Protein AF-A0A949FW58-F1 (afdb_monomer)

Foldseek 3Di:
DDDDDDDDDDDDDDPDDDDDDFFDWAWQDKDFDDFPQLCPPVSFKAWAPAPQQHVQVLFAWTMWIWTWTDDPLAIKIKIKTAGSAFDCPVVFPQRGAQKKKKKFKDAPPDPDAAQADAQFLDGHPDPDGGQWIWIDHRHDIWIAGRDPDDNHDNHHTDPDAWDWHADRVRNMIMIMGDCVSNVSHNDRAFMKMKMFMAHDDVGGAAEPCQHHNGHMHRDHGSPGRGSDMDDTDGRHD

Radius of gyration: 21.53 Å; Cα contacts (8 Å, |Δi|>4): 578; chains: 1; bounding box: 63×40×79 Å

Secondary structure (DSSP, 8-state):
-PPP--------------S---PPPEEEEEEE--TT--STTTT--B--SSHHHHTTTTT-EEEEEEEEEEETTEEEEEEEEEES--B-TT--TTS-BS-EEEEEEEPTT----B-EETTTTEE-STT--BSEEEEEETTEEEEEESTT--SS---EEE-S-EEEEEETTTTEEEEEE-GGGGTS-S--TT-EEEEEEE-EESEEPPB-SS-BTTBBBSS-TTS---SEE---EE---

pLDDT: mean 91.43, std 16.29, range [34.59, 98.94]

Solvent-accessible surface area (backbone atoms only — not comparable to full-atom values): 12776 Å² total; per-residue (Å²): 136,85,87,80,81,84,84,78,81,80,74,84,79,79,79,83,79,87,70,93,70,78,56,70,76,42,80,66,44,80,42,79,40,68,81,83,59,47,14,22,98,81,67,50,39,38,60,22,65,34,67,88,45,55,76,42,37,37,37,22,50,40,29,45,34,33,29,37,25,64,50,100,61,17,31,27,42,36,41,38,36,30,34,72,23,68,39,42,90,82,68,30,85,49,59,28,37,74,27,22,43,38,39,36,30,24,55,64,93,58,82,82,51,35,41,62,34,46,68,26,45,41,64,49,68,87,88,51,41,23,42,37,36,38,46,37,38,18,82,51,70,51,40,17,32,37,56,81,48,34,61,89,30,76,27,40,77,47,99,54,43,73,50,76,48,54,38,74,92,74,21,30,44,34,40,39,35,36,16,72,54,65,71,40,31,77,68,59,53,58,19,35,36,36,40,33,16,32,40,68,70,105,43,66,56,54,50,27,66,60,49,35,62,81,23,27,9,48,41,50,73,73,50,56,62,37,31,19,65,60,69,82,43,64,37,62,124

Structure (mmCIF, N/CA/C/O backbone):
data_AF-A0A949FW58-F1
#
_entry.id   AF-A0A949FW58-F1
#
loop_
_atom_site.group_PDB
_atom_site.id
_atom_site.type_symbol
_atom_site.label_atom_id
_atom_site.label_alt_id
_atom_site.label_comp_id
_atom_site.label_asym_id
_atom_site.label_entity_id
_atom_site.label_seq_id
_atom_site.pdbx_PDB_ins_code
_atom_site.Cartn_x
_atom_site.Cartn_y
_atom_site.Cartn_z
_atom_site.occupancy
_atom_site.B_iso_or_equiv
_atom_site.auth_seq_id
_atom_site.auth_comp_id
_atom_site.auth_asym_id
_atom_site.auth_atom_id
_atom_site.pdbx_PDB_model_num
ATOM 1 N N . SER A 1 1 ? 43.063 24.306 57.891 1.00 48.06 1 SER A N 1
ATOM 2 C CA . SER A 1 1 ? 43.321 23.208 56.942 1.00 48.06 1 SER A CA 1
ATOM 3 C C . SER A 1 1 ? 42.013 22.687 56.396 1.00 48.06 1 SER A C 1
ATOM 5 O O . SER A 1 1 ? 41.129 22.329 57.165 1.00 48.06 1 SER A O 1
ATOM 7 N N . ALA A 1 2 ? 41.867 22.798 55.080 1.00 42.44 2 ALA A N 1
ATOM 8 C CA . ALA A 1 2 ? 40.624 22.662 54.338 1.00 42.44 2 ALA A CA 1
ATOM 9 C C . ALA A 1 2 ? 40.136 21.206 54.258 1.00 42.44 2 ALA A C 1
ATOM 11 O O . ALA A 1 2 ? 40.929 20.291 54.051 1.00 42.44 2 ALA A O 1
ATOM 12 N N . ARG A 1 3 ? 38.818 21.013 54.403 1.00 39.22 3 ARG A N 1
ATOM 13 C CA . ARG A 1 3 ? 38.111 19.769 54.074 1.00 39.22 3 ARG A CA 1
ATOM 14 C C . ARG A 1 3 ? 37.810 19.774 52.576 1.00 39.22 3 ARG A C 1
ATOM 16 O O . ARG A 1 3 ? 37.136 20.681 52.097 1.00 39.22 3 ARG A O 1
ATOM 23 N N . ALA A 1 4 ? 38.314 18.777 51.858 1.00 41.44 4 ALA A N 1
ATOM 24 C CA . ALA A 1 4 ? 38.097 18.604 50.429 1.00 41.44 4 ALA A CA 1
ATOM 25 C C . ALA A 1 4 ? 36.944 17.621 50.160 1.00 41.44 4 ALA A C 1
ATOM 27 O O . ALA A 1 4 ? 36.989 16.474 50.594 1.00 41.44 4 ALA A O 1
ATOM 28 N N . GLY A 1 5 ? 35.936 18.114 49.434 1.00 34.59 5 GLY A N 1
ATOM 29 C CA . GLY A 1 5 ? 35.281 17.436 48.311 1.00 34.59 5 GLY A CA 1
ATOM 30 C C . GLY A 1 5 ? 34.466 16.170 48.575 1.00 34.59 5 GLY A C 1
ATOM 31 O O . GLY A 1 5 ? 34.924 15.076 48.271 1.00 34.59 5 GLY A O 1
ATOM 32 N N . GLN A 1 6 ? 33.204 16.322 48.990 1.00 39.91 6 GLN A N 1
ATOM 33 C CA . GLN A 1 6 ? 32.165 15.345 48.645 1.00 39.91 6 GLN A CA 1
ATOM 34 C C . GLN A 1 6 ? 31.566 15.733 47.290 1.00 39.91 6 GLN A C 1
ATOM 36 O O . GLN A 1 6 ? 30.942 16.784 47.158 1.00 39.91 6 GLN A O 1
ATOM 41 N N . ALA A 1 7 ? 31.784 14.887 46.286 1.00 37.31 7 ALA A N 1
ATOM 42 C CA . ALA A 1 7 ? 31.116 14.971 44.998 1.00 37.31 7 ALA A CA 1
ATOM 43 C C . ALA A 1 7 ? 29.635 14.603 45.178 1.00 37.31 7 ALA A C 1
ATOM 45 O O . ALA A 1 7 ? 29.304 13.455 45.469 1.00 37.31 7 ALA A O 1
ATOM 46 N N . GLN A 1 8 ? 28.750 15.588 45.031 1.00 37.50 8 GLN A N 1
ATOM 47 C CA . GLN A 1 8 ? 27.323 15.354 44.846 1.00 37.50 8 GLN A CA 1
ATOM 48 C C . GLN A 1 8 ? 27.106 14.984 43.378 1.00 37.50 8 GLN A C 1
ATOM 50 O O . GLN A 1 8 ? 27.306 15.806 42.488 1.00 37.50 8 GLN A O 1
ATOM 55 N N . SER A 1 9 ? 26.746 13.728 43.120 1.00 35.50 9 SER A N 1
ATOM 56 C CA . SER A 1 9 ? 26.236 13.297 41.825 1.00 35.50 9 SER A CA 1
ATOM 57 C C . SER A 1 9 ? 24.845 13.901 41.623 1.00 35.50 9 SER A C 1
ATOM 59 O O . SER A 1 9 ? 23.876 13.518 42.278 1.00 35.50 9 SER A O 1
ATOM 61 N N . GLU A 1 10 ? 24.751 14.881 40.728 1.00 37.09 10 GLU A N 1
ATOM 62 C CA . GLU A 1 10 ? 23.476 15.414 40.259 1.00 37.09 10 GLU A CA 1
ATOM 63 C C . GLU A 1 10 ? 22.696 14.311 39.530 1.00 37.09 10 GLU A C 1
ATOM 65 O O . GLU A 1 10 ? 23.101 13.815 38.478 1.00 37.09 10 GLU A O 1
ATOM 70 N N . ALA A 1 11 ? 21.560 13.914 40.102 1.00 40.16 11 ALA A N 1
ATOM 71 C CA . ALA A 1 11 ? 20.553 13.141 39.391 1.00 40.16 11 ALA A CA 1
ATOM 72 C C . ALA A 1 11 ? 19.985 13.990 38.235 1.00 40.16 11 ALA A C 1
ATOM 74 O O . ALA A 1 11 ? 19.757 15.192 38.419 1.00 40.16 11 ALA A O 1
ATOM 75 N N . PRO A 1 12 ? 19.716 13.412 37.051 1.00 36.03 12 PRO A N 1
ATOM 76 C CA . PRO A 1 12 ? 19.173 14.182 35.945 1.00 36.03 12 PRO A CA 1
ATOM 77 C C . PRO A 1 12 ? 17.784 14.724 36.305 1.00 36.03 12 PRO A C 1
ATOM 79 O O . PRO A 1 12 ? 16.865 13.980 36.650 1.00 36.03 12 PRO A O 1
ATOM 82 N N . ARG A 1 13 ? 17.654 16.053 36.211 1.00 36.12 13 ARG A N 1
ATOM 83 C CA . ARG A 1 13 ? 16.403 16.815 36.305 1.00 36.12 13 ARG A CA 1
ATOM 84 C C . ARG A 1 13 ? 15.349 16.181 35.394 1.00 36.12 13 ARG A C 1
ATOM 86 O O . ARG A 1 13 ? 15.451 16.261 34.171 1.00 36.12 13 ARG A O 1
ATOM 93 N N . ALA A 1 14 ? 14.316 15.597 35.995 1.00 37.03 14 ALA A N 1
ATOM 94 C CA . ALA A 1 14 ? 13.101 15.237 35.287 1.00 37.03 14 ALA A CA 1
ATOM 95 C C . ALA A 1 14 ? 12.484 16.517 34.702 1.00 37.03 14 ALA A C 1
ATOM 97 O O . ALA A 1 14 ? 12.030 17.399 35.433 1.00 37.03 14 ALA A O 1
ATOM 98 N N . LEU A 1 15 ? 12.494 16.629 33.375 1.00 40.22 15 LEU A N 1
ATOM 99 C CA . LEU A 1 15 ? 11.690 17.606 32.655 1.00 40.22 15 LEU A CA 1
ATOM 100 C C . LEU A 1 15 ? 10.215 17.259 32.880 1.00 40.22 15 LEU A C 1
ATOM 102 O O . LEU A 1 15 ? 9.661 16.382 32.221 1.00 40.22 15 LEU A O 1
ATOM 106 N N . GLN A 1 16 ? 9.579 17.973 33.807 1.00 40.09 16 GLN A N 1
ATOM 107 C CA . GLN A 1 16 ? 8.133 18.149 33.803 1.00 40.09 16 GLN A CA 1
ATOM 108 C C . GLN A 1 16 ? 7.733 18.760 32.456 1.00 40.09 16 GLN A C 1
ATOM 110 O O . GLN A 1 16 ? 8.058 19.909 32.162 1.00 40.09 16 GLN A O 1
ATOM 115 N N . ARG A 1 17 ? 7.025 17.983 31.634 1.00 43.12 17 ARG A N 1
ATOM 116 C CA . ARG A 1 17 ? 6.192 18.514 30.554 1.00 43.12 17 ARG A CA 1
ATOM 117 C C . ARG A 1 17 ? 4.741 18.370 30.987 1.00 43.12 17 ARG A C 1
ATOM 119 O O . ARG A 1 17 ? 4.207 17.267 31.013 1.00 43.12 17 ARG A O 1
ATOM 126 N N . SER A 1 18 ? 4.139 19.485 31.373 1.00 46.53 18 SER A N 1
ATOM 127 C CA . SER A 1 18 ? 2.694 19.643 31.491 1.00 46.53 18 SER A CA 1
ATOM 128 C C . SER A 1 18 ? 2.112 20.039 30.129 1.00 46.53 18 SER A C 1
ATOM 130 O O . SER A 1 18 ? 2.641 20.924 29.457 1.00 46.53 18 SER A O 1
ATOM 132 N N . GLY A 1 19 ? 1.019 19.375 29.749 1.00 42.78 19 GLY A N 1
ATOM 133 C CA . GLY A 1 19 ? 0.209 19.638 28.556 1.00 42.78 19 GLY A CA 1
ATOM 134 C C . GLY A 1 19 ? -0.111 18.327 27.844 1.00 42.78 19 GLY A C 1
ATOM 135 O O . GLY A 1 19 ? 0.815 17.719 27.321 1.00 42.78 19 GLY A O 1
ATOM 136 N N . ASP A 1 20 ? -1.376 17.886 27.894 1.00 55.12 20 ASP A N 1
ATOM 137 C CA . ASP A 1 20 ? -1.914 16.625 27.346 1.00 55.12 20 ASP A CA 1
ATOM 138 C C . ASP A 1 20 ? -1.138 16.110 26.125 1.00 55.12 20 ASP A C 1
ATOM 140 O O . ASP A 1 20 ? -1.333 16.550 24.993 1.00 55.12 20 ASP A O 1
ATOM 144 N N . GLY A 1 21 ? -0.197 15.201 26.380 1.00 55.81 21 GLY A N 1
ATOM 145 C CA . GLY A 1 21 ? 0.621 14.597 25.343 1.00 55.81 21 GLY A CA 1
ATOM 146 C C . GLY A 1 21 ? -0.154 13.457 24.710 1.00 55.81 21 GLY A C 1
ATOM 147 O O . GLY A 1 21 ? -0.598 12.559 25.425 1.00 55.81 21 GLY A O 1
ATOM 148 N N . ASP A 1 22 ? -0.300 13.480 23.385 1.00 70.25 22 ASP A N 1
ATOM 149 C CA . ASP A 1 22 ? -0.781 12.329 22.620 1.00 70.25 22 ASP A CA 1
ATOM 150 C C . ASP A 1 22 ? -0.153 11.034 23.158 1.00 70.25 22 ASP A C 1
ATOM 152 O O . ASP A 1 22 ? 1.058 10.980 23.406 1.00 70.25 22 ASP A O 1
ATOM 156 N N . ALA A 1 23 ? -0.961 9.979 23.308 1.00 85.25 23 ALA A N 1
ATOM 157 C CA . ALA A 1 23 ? -0.462 8.677 23.736 1.00 85.25 23 ALA A CA 1
ATOM 158 C C . ALA A 1 23 ? 0.732 8.239 22.858 1.00 85.25 23 ALA A C 1
ATOM 160 O O . ALA A 1 23 ? 0.770 8.547 21.664 1.00 85.25 23 ALA A O 1
ATOM 161 N N . PRO A 1 24 ? 1.725 7.514 23.394 1.00 94.00 24 PRO A N 1
ATOM 162 C CA . PRO A 1 24 ? 2.808 7.018 22.560 1.00 94.00 24 PRO A CA 1
ATOM 163 C C . PRO A 1 24 ? 2.275 6.021 21.522 1.00 94.00 24 PRO A C 1
ATOM 165 O O . PRO A 1 24 ? 1.273 5.333 21.735 1.00 94.00 24 PRO A O 1
ATOM 168 N N . TRP A 1 25 ? 2.976 5.919 20.394 1.00 97.25 25 TRP A N 1
ATOM 169 C CA . TRP A 1 25 ? 2.773 4.812 19.466 1.00 97.25 25 TRP A CA 1
ATOM 170 C C . TRP A 1 25 ? 3.197 3.503 20.132 1.00 97.25 25 TRP A C 1
ATOM 172 O O . TRP A 1 25 ? 4.300 3.411 20.665 1.00 97.25 25 TRP A O 1
ATOM 182 N N . VAL A 1 26 ? 2.337 2.492 20.058 1.00 97.88 26 VAL A N 1
ATOM 183 C CA . VAL A 1 26 ? 2.601 1.139 20.550 1.00 97.88 26 VAL A CA 1
ATOM 184 C C . VAL A 1 26 ? 2.796 0.226 19.349 1.00 97.88 26 VAL A C 1
ATOM 186 O O . VAL A 1 26 ? 1.855 0.020 18.577 1.00 97.88 26 VAL A O 1
ATOM 189 N N . GLU A 1 27 ? 4.004 -0.307 19.184 1.00 98.44 27 GLU A N 1
ATOM 190 C CA . GLU A 1 27 ? 4.300 -1.303 18.152 1.00 98.44 27 GLU A CA 1
ATOM 191 C C . GLU A 1 27 ? 3.450 -2.561 18.372 1.00 98.44 27 GLU A C 1
ATOM 193 O O . GLU A 1 27 ? 3.287 -3.034 19.494 1.00 98.44 27 GLU A O 1
ATOM 198 N N . GLN A 1 28 ? 2.850 -3.045 17.291 1.00 98.56 28 GLN A N 1
ATOM 199 C CA . GLN A 1 28 ? 1.989 -4.225 17.251 1.00 98.56 28 GLN A CA 1
ATOM 200 C C . GLN A 1 28 ? 2.641 -5.348 16.451 1.00 98.56 28 GLN A C 1
ATOM 202 O O . GLN A 1 28 ? 2.517 -6.521 16.794 1.00 98.56 28 GLN A O 1
ATOM 207 N N . ILE A 1 29 ? 3.299 -4.980 15.351 1.00 98.69 29 ILE A N 1
ATOM 208 C CA . ILE A 1 29 ? 3.904 -5.905 14.403 1.00 98.69 29 ILE A CA 1
ATOM 209 C C . ILE A 1 29 ? 5.241 -5.328 13.976 1.00 98.69 29 ILE A C 1
ATOM 211 O O . ILE A 1 29 ? 5.342 -4.143 13.667 1.00 98.69 29 ILE A O 1
ATOM 215 N N . ASP A 1 30 ? 6.224 -6.209 13.913 1.00 98.50 30 ASP A N 1
ATOM 216 C CA . ASP A 1 30 ? 7.516 -5.989 13.298 1.00 98.50 30 ASP A CA 1
ATOM 217 C C . ASP A 1 30 ? 7.907 -7.292 12.594 1.00 98.50 30 ASP A C 1
ATOM 219 O O . ASP A 1 30 ? 8.014 -8.351 13.231 1.00 98.50 30 ASP A O 1
ATOM 223 N N . ARG A 1 31 ? 7.975 -7.252 11.263 1.00 98.38 31 ARG A N 1
ATOM 224 C CA . ARG A 1 31 ? 8.244 -8.416 10.416 1.00 98.38 31 ARG A CA 1
ATOM 225 C C . ARG A 1 31 ? 9.204 -8.036 9.307 1.00 98.38 31 ARG A C 1
ATOM 227 O O . ARG A 1 31 ? 9.007 -7.024 8.639 1.00 98.38 31 ARG A O 1
ATOM 234 N N . SER A 1 32 ? 10.226 -8.861 9.121 1.00 98.50 32 SER A N 1
ATOM 235 C CA . SER A 1 32 ? 11.041 -8.842 7.912 1.00 98.50 32 SER A CA 1
ATOM 236 C C . SER A 1 32 ? 10.254 -9.429 6.752 1.00 98.50 32 SER A C 1
ATOM 238 O O . SER A 1 32 ? 9.457 -10.343 6.953 1.00 98.50 32 SER A O 1
ATOM 240 N N . ASP A 1 33 ? 10.542 -8.911 5.572 1.00 98.56 33 ASP A N 1
ATOM 241 C CA . ASP A 1 33 ? 10.067 -9.418 4.294 1.00 98.56 33 ASP A CA 1
ATOM 242 C C . ASP A 1 33 ? 11.295 -9.922 3.514 1.00 98.56 33 ASP A C 1
ATOM 244 O O . ASP A 1 33 ? 12.383 -9.337 3.683 1.00 98.56 33 ASP A O 1
ATOM 248 N N . PRO A 1 34 ? 11.214 -11.058 2.797 1.00 98.44 34 PRO A N 1
ATOM 249 C CA . PRO A 1 34 ? 12.368 -11.617 2.106 1.00 98.44 34 PRO A CA 1
ATOM 250 C C . PRO A 1 34 ? 12.994 -10.619 1.127 1.00 98.44 34 PRO A C 1
ATOM 252 O O . PRO A 1 34 ? 12.351 -9.765 0.555 1.00 98.44 34 PRO A O 1
ATOM 255 N N . ALA A 1 35 ? 14.311 -10.694 0.952 1.00 98.12 35 ALA A N 1
ATOM 256 C CA . ALA A 1 35 ? 14.981 -9.837 -0.015 1.00 98.12 35 ALA A CA 1
ATOM 257 C C . ALA A 1 35 ? 14.868 -10.431 -1.421 1.00 98.12 35 ALA A C 1
ATOM 259 O O . ALA A 1 35 ? 15.333 -11.555 -1.633 1.00 98.12 35 ALA A O 1
ATOM 260 N N . GLY A 1 36 ? 14.416 -9.636 -2.391 1.00 97.19 36 GLY A N 1
ATOM 261 C CA . GLY A 1 36 ? 14.467 -10.016 -3.801 1.00 97.19 36 GLY A CA 1
ATOM 262 C C . GLY A 1 36 ? 13.394 -11.020 -4.224 1.00 97.19 36 GLY A C 1
ATOM 263 O O . GLY A 1 36 ? 13.633 -11.781 -5.159 1.00 97.19 36 GLY A O 1
ATOM 264 N N . ASP A 1 37 ? 12.256 -11.060 -3.538 1.00 98.06 37 ASP A N 1
ATOM 265 C CA . ASP A 1 37 ? 11.055 -11.824 -3.895 1.00 98.06 37 ASP A CA 1
ATOM 266 C C . ASP A 1 37 ? 9.999 -10.985 -4.637 1.00 98.06 37 ASP A C 1
ATOM 268 O O . ASP A 1 37 ? 8.940 -11.499 -4.999 1.00 98.06 37 ASP A O 1
ATOM 272 N N . ASP A 1 38 ? 10.347 -9.750 -5.002 1.00 97.88 38 ASP A N 1
ATOM 273 C CA . ASP A 1 38 ? 9.624 -8.843 -5.892 1.00 97.88 38 ASP A CA 1
ATOM 274 C C . ASP A 1 38 ? 9.615 -9.341 -7.353 1.00 97.88 38 ASP A C 1
ATOM 276 O O . ASP A 1 38 ? 10.096 -8.694 -8.282 1.00 97.88 38 ASP A O 1
ATOM 280 N N . HIS A 1 39 ? 9.081 -10.544 -7.554 1.00 97.94 39 HIS A N 1
ATOM 281 C CA . HIS A 1 39 ? 8.947 -11.265 -8.819 1.00 97.94 39 HIS A CA 1
ATOM 282 C C . HIS A 1 39 ? 7.500 -11.718 -9.068 1.00 97.94 39 HIS A C 1
ATOM 284 O O . HIS A 1 39 ? 7.228 -12.601 -9.890 1.00 97.94 39 HIS A O 1
ATOM 290 N N . GLY A 1 40 ? 6.554 -11.075 -8.392 1.00 98.00 40 GLY A N 1
ATOM 291 C CA . GLY A 1 40 ? 5.127 -11.320 -8.482 1.00 98.00 40 GLY A CA 1
ATOM 292 C C . GLY A 1 40 ? 4.684 -12.677 -7.933 1.00 98.00 40 GLY A C 1
ATOM 293 O O . GLY A 1 40 ? 5.505 -13.500 -7.531 1.00 98.00 40 GLY A O 1
ATOM 294 N N . PRO A 1 41 ? 3.368 -12.958 -7.951 1.00 96.69 41 PRO A N 1
ATOM 295 C CA . PRO A 1 41 ? 2.791 -14.104 -7.240 1.00 96.69 41 PRO A CA 1
ATOM 296 C C . PRO A 1 41 ? 3.308 -15.476 -7.689 1.00 96.69 41 PRO A C 1
ATOM 298 O O . PRO A 1 41 ? 3.239 -16.443 -6.939 1.00 96.69 41 PRO A O 1
ATOM 301 N N . GLU A 1 42 ? 3.800 -15.571 -8.925 1.00 95.94 42 GLU A N 1
ATOM 302 C CA . GLU A 1 42 ? 4.332 -16.809 -9.504 1.00 95.94 42 GLU A CA 1
ATOM 303 C C . GLU A 1 42 ? 5.861 -16.766 -9.694 1.00 95.94 42 GLU A C 1
ATOM 305 O O . GLU A 1 42 ? 6.416 -17.609 -10.398 1.00 95.94 42 GLU A O 1
ATOM 310 N N . GLY A 1 43 ? 6.546 -15.779 -9.099 1.00 97.81 43 GLY A N 1
ATOM 311 C CA . GLY A 1 43 ? 8.011 -15.706 -9.042 1.00 97.81 43 GLY A CA 1
ATOM 312 C C . GLY A 1 43 ? 8.711 -15.508 -10.391 1.00 97.81 43 GLY A C 1
ATOM 313 O O . GLY A 1 43 ? 9.846 -15.944 -10.568 1.00 97.81 43 GLY A O 1
ATOM 314 N N . ARG A 1 44 ? 8.042 -14.891 -11.370 1.00 97.81 44 ARG A N 1
ATOM 315 C CA . ARG A 1 44 ? 8.542 -14.751 -12.753 1.00 97.81 44 ARG A CA 1
ATOM 316 C C . ARG A 1 44 ? 8.466 -13.344 -13.339 1.00 97.81 44 ARG A C 1
ATOM 318 O O . ARG A 1 44 ? 8.909 -13.140 -14.471 1.00 97.81 44 ARG A O 1
ATOM 325 N N . TYR A 1 45 ? 7.875 -12.391 -12.624 1.00 98.38 45 TYR A N 1
ATOM 326 C CA . TYR A 1 45 ? 7.772 -11.026 -13.115 1.00 98.38 45 TYR A CA 1
ATOM 327 C C . TYR A 1 45 ? 9.134 -10.345 -13.161 1.00 98.38 45 TYR A C 1
ATOM 329 O O . TYR A 1 45 ? 10.060 -10.653 -12.405 1.00 98.38 45 TYR A O 1
ATOM 337 N N . GLN A 1 46 ? 9.238 -9.407 -14.094 1.00 97.62 46 GLN A N 1
ATOM 338 C CA . GLN A 1 46 ? 10.437 -8.630 -14.361 1.00 97.62 46 GLN A CA 1
ATOM 339 C C . GLN A 1 46 ? 10.086 -7.148 -14.351 1.00 97.62 46 GLN A C 1
ATOM 341 O O . GLN A 1 46 ? 9.049 -6.748 -14.890 1.00 97.62 46 GLN A O 1
ATOM 346 N N . TYR A 1 47 ? 10.968 -6.335 -13.771 1.00 97.75 47 TYR A N 1
ATOM 347 C CA . TYR A 1 47 ? 10.876 -4.882 -13.883 1.00 97.75 47 TYR A CA 1
ATOM 348 C C . TYR A 1 47 ? 10.922 -4.439 -15.350 1.00 97.75 47 TYR A C 1
ATOM 350 O O . TYR A 1 47 ? 11.483 -5.152 -16.189 1.00 97.75 47 TYR A O 1
ATOM 358 N N . PRO A 1 48 ? 10.379 -3.249 -15.657 1.00 96.31 48 PRO A N 1
ATOM 359 C CA . PRO A 1 48 ? 10.656 -2.582 -16.919 1.00 96.31 48 PRO A CA 1
ATOM 360 C C . PRO A 1 48 ? 12.165 -2.469 -17.198 1.00 96.31 48 PRO A C 1
ATOM 362 O O . PRO A 1 48 ? 12.973 -2.385 -16.270 1.00 96.31 48 PRO A O 1
ATOM 365 N N . THR A 1 49 ? 12.543 -2.477 -18.479 1.00 94.44 49 THR A N 1
ATOM 366 C CA . THR A 1 49 ? 13.954 -2.535 -18.909 1.00 94.44 49 THR A CA 1
ATOM 367 C C . THR A 1 49 ? 14.701 -1.214 -18.772 1.00 94.44 49 THR A C 1
ATOM 369 O O . THR A 1 49 ? 15.933 -1.221 -18.796 1.00 94.44 49 THR A O 1
ATOM 372 N N . ASP A 1 50 ? 13.996 -0.090 -18.613 1.00 90.62 50 ASP A N 1
ATOM 373 C CA . ASP A 1 50 ? 14.642 1.191 -18.347 1.00 90.62 50 ASP A CA 1
ATOM 374 C C . ASP A 1 50 ? 15.398 1.115 -16.999 1.00 90.62 50 ASP A C 1
ATOM 376 O O . ASP A 1 50 ? 14.825 0.682 -15.987 1.00 90.62 50 ASP A O 1
ATOM 380 N N . PRO A 1 51 ? 16.686 1.516 -16.952 1.00 84.56 51 PRO A N 1
ATOM 381 C CA . PRO A 1 51 ? 17.511 1.428 -15.750 1.00 84.56 51 PRO A CA 1
ATOM 382 C C . PRO A 1 51 ? 16.907 2.074 -14.500 1.00 84.56 51 PRO A C 1
ATOM 384 O O . PRO A 1 51 ? 17.248 1.659 -13.389 1.00 84.56 51 PRO A O 1
ATOM 387 N N . VAL A 1 52 ? 16.013 3.056 -14.664 1.00 82.94 52 VAL A N 1
ATOM 388 C CA . VAL A 1 52 ? 15.363 3.751 -13.547 1.00 82.94 52 VAL A CA 1
ATOM 389 C C . VAL A 1 52 ? 14.522 2.817 -12.664 1.00 82.94 52 VAL A C 1
ATOM 391 O O . VAL A 1 52 ? 14.380 3.070 -11.469 1.00 82.94 52 VAL A O 1
ATOM 394 N N . PHE A 1 53 ? 14.016 1.706 -13.214 1.00 82.75 53 PHE A N 1
ATOM 395 C CA . PHE A 1 53 ? 13.191 0.744 -12.477 1.00 82.75 53 PHE A CA 1
ATOM 396 C C . PHE A 1 53 ? 14.020 -0.348 -11.797 1.00 82.75 53 PHE A C 1
ATOM 398 O O . PHE A 1 53 ? 13.844 -0.637 -10.614 1.00 82.75 53 PHE A O 1
ATOM 405 N N . ALA A 1 54 ? 14.924 -0.980 -12.548 1.00 74.44 54 ALA A N 1
ATOM 406 C CA . ALA A 1 54 ? 15.527 -2.244 -12.128 1.00 74.44 54 ALA A CA 1
ATOM 407 C C . ALA A 1 54 ? 16.665 -2.088 -11.103 1.00 74.44 54 ALA A C 1
ATOM 409 O O . ALA A 1 54 ? 16.918 -3.010 -10.328 1.00 74.44 54 ALA A O 1
ATOM 410 N N . GLN A 1 55 ? 17.362 -0.946 -11.075 1.00 85.38 55 GLN A N 1
ATOM 411 C CA . GLN A 1 55 ? 18.552 -0.788 -10.227 1.00 85.38 55 GLN A CA 1
ATOM 412 C C . GLN A 1 55 ? 18.226 -0.660 -8.737 1.00 85.38 55 GLN A C 1
ATOM 414 O O . GLN A 1 55 ? 18.965 -1.171 -7.897 1.00 85.38 55 GLN A O 1
ATOM 419 N N . LEU A 1 56 ? 17.134 0.032 -8.404 1.00 88.94 56 LEU A N 1
ATOM 420 C CA . LEU A 1 56 ? 16.770 0.325 -7.016 1.00 88.94 56 LEU A CA 1
ATOM 421 C C . LEU A 1 56 ? 15.801 -0.692 -6.413 1.00 88.94 56 LEU A C 1
ATOM 423 O O . LEU A 1 56 ? 15.615 -0.660 -5.198 1.00 88.94 56 LEU A O 1
ATOM 427 N N . ARG A 1 57 ? 15.204 -1.568 -7.237 1.00 93.88 57 ARG A N 1
ATOM 428 C CA . ARG A 1 57 ? 14.149 -2.512 -6.835 1.00 93.88 57 ARG A CA 1
ATOM 429 C C . ARG A 1 57 ? 13.086 -1.822 -5.976 1.00 93.88 57 ARG A C 1
ATOM 431 O O . ARG A 1 57 ? 12.847 -2.179 -4.829 1.00 93.88 57 ARG A O 1
ATOM 438 N N . THR A 1 58 ? 12.498 -0.754 -6.509 1.00 95.12 58 THR A N 1
ATOM 439 C CA . THR A 1 58 ? 11.599 0.140 -5.756 1.00 95.12 58 THR A CA 1
ATOM 440 C C . THR A 1 58 ? 10.334 -0.543 -5.237 1.00 95.12 58 THR A C 1
ATOM 442 O O . THR A 1 58 ? 9.672 0.015 -4.364 1.00 95.12 58 THR A O 1
ATOM 445 N N . ALA A 1 59 ? 9.999 -1.732 -5.747 1.00 97.38 59 ALA A N 1
ATOM 446 C CA . ALA A 1 59 ? 8.850 -2.513 -5.313 1.00 97.38 59 ALA A CA 1
ATOM 447 C C . ALA A 1 59 ? 9.179 -3.554 -4.221 1.00 97.38 59 ALA A C 1
ATOM 449 O O . ALA A 1 59 ? 8.241 -4.049 -3.613 1.00 97.38 59 ALA A O 1
ATOM 450 N N . ASP A 1 60 ? 10.459 -3.831 -3.950 1.00 98.50 60 ASP A N 1
ATOM 451 C CA . ASP A 1 60 ? 10.963 -4.838 -2.993 1.00 98.50 60 ASP A CA 1
ATOM 452 C C . ASP A 1 60 ? 10.843 -4.334 -1.543 1.00 98.50 60 ASP A C 1
ATOM 454 O O . ASP A 1 60 ? 11.581 -3.431 -1.112 1.00 98.50 60 ASP A O 1
ATOM 458 N N . ILE A 1 61 ? 9.867 -4.861 -0.807 1.00 98.88 61 ILE A N 1
ATOM 459 C CA . ILE A 1 61 ? 9.650 -4.611 0.615 1.00 98.88 61 ILE A CA 1
ATOM 460 C C . ILE A 1 61 ? 10.678 -5.442 1.398 1.00 98.88 61 ILE A C 1
ATOM 462 O O . ILE A 1 61 ? 11.030 -6.556 1.063 1.00 98.88 61 ILE A O 1
ATOM 466 N N . ARG A 1 62 ? 11.219 -4.873 2.477 1.00 98.81 62 ARG A N 1
ATOM 467 C CA . ARG A 1 62 ? 12.217 -5.536 3.343 1.00 98.81 62 ARG A CA 1
ATOM 468 C C . ARG A 1 62 ? 11.757 -5.712 4.771 1.00 98.81 62 ARG A C 1
ATOM 470 O O . ARG A 1 62 ? 12.298 -6.526 5.523 1.00 98.81 62 ARG A O 1
ATOM 477 N N . ARG A 1 63 ? 10.819 -4.872 5.192 1.00 98.81 63 ARG A N 1
ATOM 478 C CA . ARG A 1 63 ? 10.279 -4.884 6.542 1.00 98.81 63 ARG A CA 1
ATOM 479 C C . ARG A 1 63 ? 8.969 -4.133 6.577 1.00 98.81 63 ARG A C 1
ATOM 481 O O . ARG A 1 63 ? 8.830 -3.079 5.956 1.00 98.81 63 ARG A O 1
ATOM 488 N N . VAL A 1 64 ? 8.063 -4.627 7.398 1.00 98.88 64 VAL A N 1
ATOM 489 C CA . VAL A 1 64 ? 6.797 -3.991 7.720 1.00 98.88 64 VAL A CA 1
ATOM 490 C C . VAL A 1 64 ? 6.668 -3.871 9.230 1.00 98.88 64 VAL A C 1
ATOM 492 O O . VAL A 1 64 ? 6.759 -4.848 9.976 1.00 98.88 64 VAL A O 1
ATOM 495 N N . GLN A 1 65 ? 6.453 -2.641 9.679 1.00 98.88 65 GLN A N 1
ATOM 496 C CA . GLN A 1 65 ? 6.152 -2.325 11.066 1.00 98.88 65 GLN A CA 1
ATOM 497 C C . GLN A 1 65 ? 4.760 -1.716 11.155 1.00 98.88 65 GLN A C 1
ATOM 499 O O . GLN A 1 65 ? 4.411 -0.809 10.397 1.00 98.88 65 GLN A O 1
ATOM 504 N N . VAL A 1 66 ? 3.970 -2.190 12.111 1.00 98.88 66 VAL A N 1
ATOM 505 C CA . VAL A 1 66 ? 2.624 -1.689 12.382 1.00 98.88 66 VAL A CA 1
ATOM 506 C C . VAL A 1 66 ? 2.566 -1.229 13.824 1.00 98.88 66 VAL A C 1
ATOM 508 O O . VAL A 1 66 ? 2.911 -1.976 14.735 1.00 98.88 66 VAL A O 1
ATOM 511 N N . ALA A 1 67 ? 2.107 -0.004 14.045 1.00 98.75 67 ALA A N 1
ATOM 512 C CA . ALA A 1 67 ? 1.910 0.562 15.370 1.00 98.75 67 ALA A CA 1
ATOM 513 C C . ALA A 1 67 ? 0.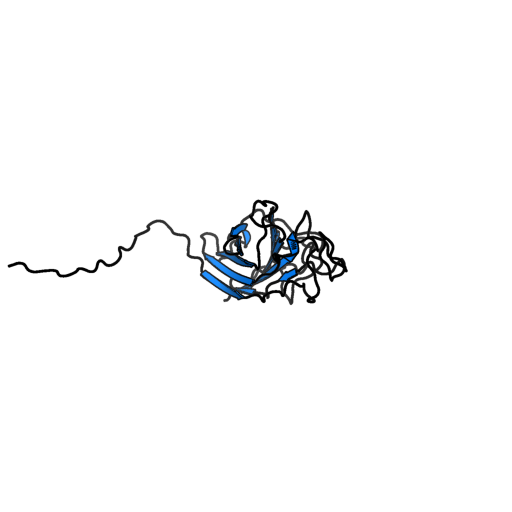522 1.189 15.488 1.00 98.75 67 ALA A C 1
ATOM 515 O O . ALA A 1 67 ? -0.054 1.660 14.509 1.00 98.75 67 ALA A O 1
ATOM 516 N N . THR A 1 68 ? 0.004 1.244 16.708 1.00 98.38 68 THR A N 1
ATOM 517 C CA . THR A 1 68 ? -1.273 1.901 17.008 1.00 98.38 68 THR A CA 1
ATOM 518 C C . THR A 1 68 ? -1.103 2.974 18.060 1.00 98.38 68 THR A C 1
ATOM 520 O O . THR A 1 68 ? -0.205 2.887 18.897 1.00 98.38 68 THR A O 1
ATOM 523 N N . ARG A 1 69 ? -1.980 3.972 18.046 1.00 97.25 69 ARG A N 1
ATOM 524 C CA . ARG A 1 69 ? -2.009 5.028 19.055 1.00 97.25 69 ARG A CA 1
ATOM 525 C C . ARG A 1 69 ? -3.448 5.337 19.433 1.00 97.25 69 ARG A C 1
ATOM 527 O O . ARG A 1 69 ? -4.288 5.522 18.558 1.00 97.25 69 ARG A O 1
ATOM 534 N N . ARG A 1 70 ? -3.724 5.398 20.735 1.00 95.75 70 ARG A N 1
ATOM 535 C CA . ARG A 1 70 ? -5.015 5.867 21.246 1.00 95.75 70 ARG A CA 1
ATOM 536 C C . ARG A 1 70 ? -5.115 7.376 21.045 1.00 95.75 70 ARG A C 1
ATOM 538 O O . ARG A 1 70 ? -4.208 8.112 21.418 1.00 95.75 70 ARG A O 1
ATOM 545 N N . GLU A 1 71 ? -6.225 7.813 20.480 1.00 94.06 71 GLU A N 1
ATOM 546 C CA . GLU A 1 71 ? -6.586 9.213 20.294 1.00 94.06 71 GLU A CA 1
ATOM 547 C C . GLU A 1 71 ? -8.001 9.442 20.844 1.00 94.06 71 GLU A C 1
ATOM 549 O O . GLU A 1 71 ? -8.749 8.497 21.099 1.00 94.06 71 GLU A O 1
ATOM 554 N N . ALA A 1 72 ? -8.397 10.704 21.019 1.00 91.69 72 ALA A N 1
ATOM 555 C CA . ALA A 1 72 ? -9.683 11.051 21.630 1.00 91.69 72 ALA A CA 1
ATOM 556 C C . ALA A 1 72 ? -10.906 10.444 20.907 1.00 91.69 72 ALA A C 1
ATOM 558 O O . ALA A 1 72 ? -11.943 10.233 21.525 1.00 91.69 72 ALA A O 1
ATOM 559 N N . GLN A 1 73 ? -10.794 10.166 19.603 1.00 90.50 73 GLN A N 1
ATOM 560 C CA . GLN A 1 73 ? -11.886 9.659 18.761 1.00 90.50 73 GLN A CA 1
ATOM 561 C C . GLN A 1 73 ? -11.618 8.250 18.208 1.00 90.50 73 GLN A C 1
ATOM 563 O O . GLN A 1 73 ? -12.087 7.910 17.121 1.00 90.50 73 GLN A O 1
ATOM 568 N N . GLY A 1 74 ? -10.829 7.445 18.922 1.00 95.38 74 GLY A N 1
ATOM 569 C CA . GLY A 1 74 ? -10.550 6.050 18.579 1.00 95.38 74 GLY A CA 1
ATOM 570 C C . GLY A 1 74 ? -9.057 5.757 18.466 1.00 95.38 74 GLY A C 1
ATOM 571 O O . GLY A 1 74 ? -8.228 6.404 19.098 1.00 95.38 74 GLY A O 1
ATOM 572 N N . THR A 1 75 ? -8.701 4.758 17.669 1.00 96.75 75 THR A N 1
ATOM 573 C CA . THR A 1 75 ? -7.318 4.309 17.498 1.00 96.75 75 THR A CA 1
ATOM 574 C C . THR A 1 75 ? -6.798 4.666 16.113 1.00 96.75 75 THR A C 1
ATOM 576 O O . THR A 1 75 ? -7.419 4.328 15.108 1.00 96.75 75 THR A O 1
ATOM 579 N N . ALA A 1 76 ? -5.644 5.329 16.070 1.00 97.62 76 ALA A N 1
ATOM 580 C CA . ALA A 1 76 ? -4.869 5.558 14.860 1.00 97.62 76 ALA A CA 1
ATOM 581 C C . ALA A 1 76 ? -3.973 4.353 14.545 1.00 97.62 76 ALA A C 1
ATOM 583 O O . ALA A 1 76 ? -3.541 3.629 15.449 1.00 97.62 76 ALA A O 1
ATOM 584 N N . LEU A 1 77 ? -3.653 4.178 13.265 1.00 98.62 77 LEU A N 1
ATOM 585 C CA . LEU A 1 77 ? -2.776 3.127 12.747 1.00 98.62 77 LEU A CA 1
ATOM 586 C C . LEU A 1 77 ? -1.603 3.767 12.009 1.00 98.62 77 LEU A C 1
ATOM 588 O O . LEU A 1 77 ? -1.801 4.660 11.189 1.00 98.62 77 LEU A O 1
ATOM 592 N N . ARG A 1 78 ? -0.391 3.284 12.255 1.00 98.81 78 ARG A N 1
ATOM 593 C CA . ARG A 1 78 ? 0.803 3.638 11.492 1.00 98.81 78 ARG A CA 1
ATOM 594 C C . ARG A 1 78 ? 1.405 2.382 10.896 1.00 98.81 78 ARG A C 1
ATOM 596 O O . ARG A 1 78 ? 1.629 1.417 11.619 1.00 98.81 78 ARG A O 1
ATOM 603 N N . ILE A 1 79 ? 1.676 2.429 9.602 1.00 98.88 79 ILE A N 1
ATOM 604 C CA . ILE A 1 79 ? 2.359 1.382 8.850 1.00 98.88 79 ILE A CA 1
ATOM 605 C C . ILE A 1 79 ? 3.651 1.991 8.324 1.00 98.88 79 ILE A C 1
ATOM 607 O O . ILE A 1 79 ? 3.600 2.993 7.613 1.00 98.88 79 ILE A O 1
ATOM 611 N N . THR A 1 80 ? 4.790 1.405 8.666 1.00 98.94 80 THR A N 1
ATOM 612 C CA . THR A 1 80 ? 6.096 1.788 8.131 1.00 98.94 80 THR A CA 1
ATOM 613 C C . THR A 1 80 ? 6.640 0.630 7.315 1.00 98.94 80 THR A C 1
ATOM 615 O O . THR A 1 80 ? 6.802 -0.471 7.837 1.00 98.94 80 THR A O 1
ATOM 618 N N . LEU A 1 81 ? 6.918 0.890 6.043 1.00 98.94 81 LEU A N 1
ATOM 619 C CA . LEU A 1 81 ? 7.574 -0.044 5.138 1.00 98.94 81 LEU A CA 1
ATOM 620 C C . LEU A 1 81 ? 9.023 0.382 4.969 1.00 98.94 81 LEU A C 1
ATOM 622 O O . LEU A 1 81 ? 9.277 1.558 4.706 1.00 98.94 81 LEU A O 1
ATOM 626 N N . THR A 1 82 ? 9.955 -0.552 5.106 1.00 98.88 82 THR A N 1
ATOM 627 C CA . THR A 1 82 ? 11.338 -0.388 4.650 1.00 98.88 82 THR A CA 1
ATOM 628 C C . THR A 1 82 ? 11.466 -1.045 3.286 1.00 98.88 82 THR A C 1
ATOM 630 O O . THR A 1 82 ? 11.073 -2.197 3.143 1.00 98.88 82 THR A O 1
ATOM 633 N N . MET A 1 83 ? 12.031 -0.335 2.314 1.00 98.56 83 MET A N 1
ATOM 634 C CA . MET A 1 83 ? 12.179 -0.789 0.927 1.00 98.56 83 MET A CA 1
ATOM 635 C C . MET A 1 83 ? 13.641 -1.118 0.602 1.00 98.56 83 MET A C 1
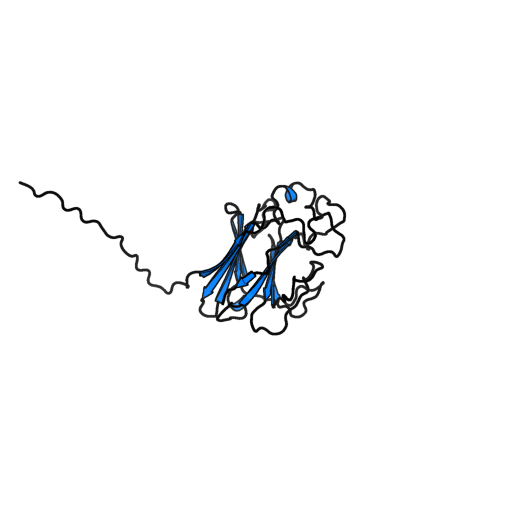ATOM 637 O O . MET A 1 83 ? 14.559 -0.584 1.236 1.00 98.56 83 MET A O 1
ATOM 641 N N . ALA A 1 84 ? 13.891 -1.929 -0.430 1.00 97.56 84 ALA A N 1
ATOM 642 C CA . ALA A 1 84 ? 15.244 -2.153 -0.949 1.00 97.56 84 ALA A CA 1
ATOM 643 C C . ALA A 1 84 ? 15.889 -0.848 -1.445 1.00 97.56 84 ALA A C 1
ATOM 645 O O . ALA A 1 84 ? 17.071 -0.574 -1.177 1.00 97.56 84 ALA A O 1
ATOM 646 N N . GLY A 1 85 ? 15.086 -0.002 -2.091 1.00 95.19 85 GLY A N 1
ATOM 647 C CA . GLY A 1 85 ? 15.449 1.332 -2.542 1.00 95.19 85 GLY A CA 1
ATOM 648 C C . GLY A 1 85 ? 14.221 2.217 -2.735 1.00 95.19 85 GLY A C 1
ATOM 649 O O . GLY A 1 85 ? 13.107 1.740 -2.923 1.00 95.19 85 GLY A O 1
ATOM 650 N N . LEU A 1 86 ? 14.440 3.529 -2.682 1.00 95.25 86 LEU A N 1
ATOM 651 C CA . LEU A 1 86 ? 13.451 4.535 -3.054 1.00 95.25 86 LEU A CA 1
ATOM 652 C C . LEU A 1 86 ? 14.056 5.401 -4.152 1.00 95.25 86 LEU A C 1
ATOM 654 O O . LEU A 1 86 ? 15.173 5.900 -4.003 1.00 95.25 86 LEU A O 1
ATOM 658 N N . SER A 1 87 ? 13.314 5.582 -5.236 1.00 94.06 87 SER A N 1
ATOM 659 C CA . SER A 1 87 ? 13.641 6.544 -6.283 1.00 94.06 87 SER A CA 1
ATOM 660 C C . SER A 1 87 ? 12.873 7.842 -6.046 1.00 94.06 87 SER A C 1
ATOM 662 O O . SER A 1 87 ? 11.789 7.810 -5.480 1.00 94.06 87 SER A O 1
ATOM 664 N N . SER A 1 88 ? 13.432 8.984 -6.441 1.00 94.38 88 SER A N 1
ATOM 665 C CA . SER A 1 88 ? 12.744 10.291 -6.434 1.00 94.38 88 SER A CA 1
ATOM 666 C C . SER A 1 88 ? 13.141 11.153 -7.638 1.00 94.38 88 SER A C 1
ATOM 668 O O . SER A 1 88 ? 13.061 12.384 -7.605 1.00 94.38 88 SER A O 1
ATOM 670 N N . VAL A 1 89 ? 13.611 10.503 -8.705 1.00 92.06 89 VAL A N 1
ATOM 671 C CA . VAL A 1 89 ? 14.199 11.151 -9.882 1.00 92.06 89 VAL A CA 1
ATOM 672 C C . VAL A 1 89 ? 13.210 12.053 -10.624 1.00 92.06 89 VAL A C 1
ATOM 674 O O . VAL A 1 89 ? 13.622 13.028 -11.248 1.00 92.06 89 VAL A O 1
ATOM 677 N N . TRP A 1 90 ? 11.907 11.788 -10.519 1.00 91.38 90 TRP A N 1
ATOM 678 C CA . TRP A 1 90 ? 10.835 12.597 -11.107 1.00 91.38 90 TRP A CA 1
ATOM 679 C C . TRP A 1 90 ? 10.298 13.668 -10.143 1.00 91.38 90 TRP A C 1
ATOM 681 O O . TRP A 1 90 ? 9.272 14.290 -10.415 1.00 91.38 90 TRP A O 1
ATOM 691 N N . SER A 1 91 ? 10.987 13.913 -9.021 1.00 93.69 91 SER A N 1
ATOM 692 C CA . SER A 1 91 ? 10.632 14.920 -8.005 1.00 93.69 91 SER A CA 1
ATOM 693 C C . SER A 1 91 ? 9.153 14.895 -7.553 1.00 93.69 91 SER A C 1
ATOM 695 O O . SER A 1 91 ? 8.473 15.927 -7.548 1.00 93.69 91 SER A O 1
ATOM 697 N N . PRO A 1 92 ? 8.618 13.725 -7.166 1.00 95.50 92 PRO A N 1
ATOM 698 C CA . PRO A 1 92 ? 7.230 13.567 -6.744 1.00 95.50 92 PRO A CA 1
ATOM 699 C C . PRO A 1 92 ? 6.946 14.232 -5.389 1.00 95.50 92 PRO A C 1
ATOM 701 O O . PRO A 1 92 ? 7.794 14.268 -4.497 1.00 95.50 92 PRO A O 1
ATOM 704 N N . ARG A 1 93 ? 5.701 14.681 -5.175 1.00 96.44 93 ARG A N 1
ATOM 705 C CA . ARG A 1 93 ? 5.304 15.427 -3.961 1.00 96.44 93 ARG A CA 1
ATOM 706 C C . ARG A 1 93 ? 5.471 14.642 -2.652 1.00 96.44 93 ARG A C 1
ATOM 708 O O . ARG A 1 93 ? 5.661 15.244 -1.603 1.00 96.44 93 ARG A O 1
ATOM 715 N N . HIS A 1 94 ? 5.351 13.315 -2.695 1.00 96.56 94 HIS A N 1
ATOM 716 C CA . HIS A 1 94 ? 5.518 12.451 -1.524 1.00 96.56 94 HIS A CA 1
ATOM 717 C C . HIS A 1 94 ? 6.957 11.929 -1.358 1.00 96.56 94 HIS A C 1
ATOM 719 O O . HIS A 1 94 ? 7.211 11.170 -0.425 1.00 96.56 94 HIS A O 1
ATOM 725 N N . GLY A 1 95 ? 7.893 12.338 -2.225 1.00 96.25 95 GLY A N 1
ATOM 726 C CA . GLY A 1 95 ? 9.319 12.024 -2.097 1.00 96.25 95 GLY A CA 1
ATOM 727 C C . GLY A 1 95 ? 9.737 10.630 -2.571 1.00 96.25 95 GLY A C 1
ATOM 728 O O . GLY A 1 95 ? 10.852 10.219 -2.265 1.00 96.25 95 GLY A O 1
ATOM 729 N N . TYR A 1 96 ? 8.871 9.909 -3.291 1.00 96.75 96 TYR A N 1
ATOM 730 C CA . TYR A 1 96 ? 9.212 8.649 -3.957 1.00 96.75 96 TYR A CA 1
ATOM 731 C C . TYR A 1 96 ? 8.472 8.468 -5.291 1.00 96.75 96 TYR A C 1
ATOM 733 O O . TYR A 1 96 ? 7.324 8.893 -5.407 1.00 96.75 96 TYR A O 1
ATOM 741 N N . ASP A 1 97 ? 9.094 7.844 -6.285 1.00 95.62 97 ASP A N 1
ATOM 742 C CA . ASP A 1 97 ? 8.504 7.433 -7.566 1.00 95.62 97 ASP A CA 1
ATOM 743 C C . ASP A 1 97 ? 8.862 5.973 -7.887 1.00 95.62 97 ASP A C 1
ATOM 745 O O . ASP A 1 97 ? 9.505 5.288 -7.090 1.00 95.62 97 ASP A O 1
ATOM 749 N N . HIS A 1 98 ? 8.350 5.473 -9.015 1.00 95.44 98 HIS A N 1
ATOM 750 C CA . HIS A 1 98 ? 8.512 4.088 -9.468 1.00 95.44 98 HIS A CA 1
ATOM 751 C C . HIS A 1 98 ? 7.988 3.017 -8.497 1.00 95.44 98 HIS A C 1
ATOM 753 O O . HIS A 1 98 ? 8.372 1.850 -8.575 1.00 95.44 98 HIS A O 1
ATOM 759 N N . VAL A 1 99 ? 7.113 3.405 -7.566 1.00 97.44 99 VAL A N 1
ATOM 760 C CA . VAL A 1 99 ? 6.368 2.490 -6.704 1.00 97.44 99 VAL A CA 1
ATOM 761 C C . VAL A 1 99 ? 5.019 3.089 -6.311 1.00 97.44 99 VAL A C 1
ATOM 763 O O . VAL A 1 99 ? 4.876 4.282 -6.019 1.00 97.44 99 VAL A O 1
ATOM 766 N N . ALA A 1 100 ? 4.014 2.229 -6.300 1.00 98.44 100 ALA A N 1
ATOM 767 C CA . ALA A 1 100 ? 2.701 2.446 -5.743 1.00 98.44 100 ALA A CA 1
ATOM 768 C C . ALA A 1 100 ? 2.426 1.363 -4.704 1.00 98.44 100 ALA A C 1
ATOM 770 O O . ALA A 1 100 ? 2.569 0.174 -4.981 1.00 98.44 100 ALA A O 1
ATOM 771 N N . PHE A 1 101 ? 1.996 1.793 -3.526 1.00 98.81 101 PHE A N 1
ATOM 772 C CA . PHE A 1 101 ? 1.587 0.933 -2.431 1.00 98.81 101 PHE A CA 1
ATOM 773 C C . PHE A 1 101 ? 0.074 0.786 -2.453 1.00 98.81 101 PHE A C 1
ATOM 775 O O . PHE A 1 101 ? -0.653 1.790 -2.469 1.00 98.81 101 PHE A O 1
ATOM 782 N N . THR A 1 102 ? -0.398 -0.456 -2.400 1.00 98.81 102 THR A N 1
ATOM 783 C CA . THR A 1 102 ? -1.811 -0.739 -2.165 1.00 98.81 102 THR A CA 1
ATOM 784 C C . THR A 1 102 ? -1.965 -1.473 -0.846 1.00 98.81 102 THR A C 1
ATOM 786 O O . THR A 1 102 ? -1.533 -2.613 -0.708 1.00 98.81 102 THR A O 1
ATOM 789 N N . THR A 1 103 ? -2.572 -0.813 0.138 1.00 98.81 103 THR A N 1
ATOM 790 C CA . THR A 1 103 ? -2.863 -1.404 1.450 1.00 98.81 103 THR A CA 1
ATOM 791 C C . THR A 1 103 ? -4.327 -1.786 1.511 1.00 98.81 103 THR A C 1
ATOM 793 O O . THR A 1 103 ? -5.197 -0.933 1.340 1.00 98.81 103 THR A O 1
ATOM 796 N N . PHE A 1 104 ? -4.596 -3.043 1.828 1.00 98.88 104 PHE A N 1
ATOM 797 C CA . PHE A 1 104 ? -5.926 -3.582 2.062 1.00 98.88 104 PHE A CA 1
ATOM 798 C C . PHE A 1 104 ? -6.086 -3.873 3.550 1.00 98.88 104 PHE A C 1
ATOM 800 O O . PHE A 1 104 ? -5.266 -4.581 4.126 1.00 98.88 104 PHE A O 1
ATOM 807 N N . LEU A 1 105 ? -7.124 -3.319 4.177 1.00 98.69 105 LEU A N 1
ATOM 808 C CA . LEU A 1 105 ? -7.380 -3.455 5.609 1.00 98.69 105 LEU A CA 1
ATOM 809 C C . LEU A 1 105 ? -8.762 -4.058 5.852 1.00 98.69 105 LEU A C 1
ATOM 811 O O . LEU A 1 105 ? -9.792 -3.463 5.513 1.00 98.69 105 LEU A O 1
ATOM 815 N N . GLU A 1 106 ? -8.781 -5.220 6.491 1.00 98.75 106 GLU A N 1
ATOM 816 C CA . GLU A 1 106 ? -9.966 -5.817 7.083 1.00 98.75 106 GLU A CA 1
ATOM 817 C C . GLU A 1 106 ? -10.173 -5.274 8.496 1.00 98.75 106 GLU A C 1
ATOM 819 O O . GLU A 1 106 ? -9.304 -5.409 9.359 1.00 98.75 106 GLU A O 1
ATOM 824 N N . LEU A 1 107 ? -11.336 -4.675 8.745 1.00 98.06 107 LEU A N 1
ATOM 825 C CA . LEU A 1 107 ? -11.703 -4.145 10.045 1.00 98.06 107 LEU A CA 1
ATOM 826 C C . LEU A 1 107 ? -12.578 -5.159 10.805 1.00 98.06 107 LEU A C 1
ATOM 828 O O . LEU A 1 107 ? -13.594 -5.612 10.274 1.00 98.06 107 LEU A O 1
ATOM 832 N N . PRO A 1 108 ? -12.224 -5.508 12.053 1.00 94.12 108 PRO A N 1
ATOM 833 C CA . PRO A 1 108 ? -12.909 -6.542 12.820 1.00 94.12 108 PRO A CA 1
ATOM 834 C C . PRO A 1 108 ? -14.340 -6.111 13.161 1.00 94.12 108 PRO A C 1
ATOM 836 O O . PRO A 1 108 ? -14.582 -4.977 13.578 1.00 94.12 108 PRO A O 1
ATOM 839 N N . GLY A 1 109 ? -15.307 -7.010 12.979 1.00 93.31 109 GLY A N 1
ATOM 840 C CA . GLY A 1 109 ? -16.722 -6.732 13.248 1.00 93.31 109 GLY A CA 1
ATOM 841 C C . GLY A 1 109 ? -17.390 -5.745 12.281 1.00 93.31 109 GLY A C 1
ATOM 842 O O . GLY A 1 109 ? -18.556 -5.420 12.481 1.00 93.31 109 GLY A O 1
ATOM 843 N N . GLU A 1 110 ? -16.698 -5.264 11.239 1.00 96.56 110 GLU A N 1
ATOM 844 C CA . GLU A 1 110 ? -17.371 -4.609 10.112 1.00 96.56 110 GLU A CA 1
ATOM 845 C C . GLU A 1 110 ? -17.987 -5.692 9.208 1.00 96.56 110 GLU A C 1
ATOM 847 O O . GLU A 1 110 ? -17.300 -6.660 8.859 1.00 96.56 110 GLU A O 1
ATOM 852 N N . PRO A 1 111 ? -19.285 -5.600 8.871 1.00 95.06 111 PRO A N 1
ATOM 853 C CA . PRO A 1 111 ? -19.899 -6.524 7.931 1.00 95.06 111 PRO A CA 1
ATOM 854 C C . PRO A 1 111 ? -19.469 -6.213 6.491 1.00 95.06 111 PRO A C 1
ATOM 856 O O . PRO A 1 111 ? -19.136 -5.079 6.149 1.00 95.06 111 PRO A O 1
ATOM 859 N N . GLY A 1 112 ? -19.566 -7.221 5.622 1.00 95.88 112 GLY A N 1
ATOM 860 C CA . GLY A 1 112 ? -19.249 -7.078 4.202 1.00 95.88 112 GLY A CA 1
ATOM 861 C C . GLY A 1 112 ? -17.745 -7.049 3.934 1.00 95.88 112 GLY A C 1
ATOM 862 O O . GLY A 1 112 ? -17.001 -7.844 4.508 1.00 95.88 112 GLY A O 1
ATOM 863 N N . GLY A 1 113 ? -17.330 -6.170 3.021 1.00 97.81 113 GLY A N 1
ATOM 864 C CA . GLY A 1 113 ? -15.974 -6.096 2.479 1.00 97.81 113 GLY A CA 1
ATOM 865 C C . GLY A 1 113 ? -15.862 -6.698 1.076 1.00 97.81 113 GLY A C 1
ATOM 866 O O . GLY A 1 113 ? -16.779 -7.359 0.591 1.00 97.81 113 GLY A O 1
ATOM 867 N N . ALA A 1 114 ? -14.731 -6.457 0.417 1.00 98.56 114 ALA A N 1
ATOM 868 C CA . ALA A 1 114 ? -14.463 -6.935 -0.937 1.00 98.56 114 ALA A CA 1
ATOM 869 C C . ALA A 1 114 ? -13.185 -7.780 -0.996 1.00 98.56 114 ALA A C 1
ATOM 871 O O . ALA A 1 114 ? -12.283 -7.626 -0.176 1.00 98.56 114 ALA A O 1
ATOM 872 N N . ARG A 1 115 ? -13.108 -8.685 -1.975 1.00 98.50 115 ARG A N 1
ATOM 873 C CA . ARG A 1 115 ? -11.904 -9.487 -2.261 1.00 98.50 115 ARG A CA 1
ATOM 874 C C . ARG A 1 115 ? -11.160 -9.026 -3.504 1.00 98.50 115 ARG A C 1
ATOM 876 O O . ARG A 1 115 ? -9.959 -9.235 -3.604 1.00 98.50 115 ARG A O 1
ATOM 883 N N . VAL A 1 116 ? -11.868 -8.408 -4.444 1.00 98.69 116 VAL A N 1
ATOM 884 C CA . VAL A 1 116 ? -11.278 -7.874 -5.672 1.00 98.69 116 VAL A CA 1
ATOM 885 C C . VAL A 1 116 ? -10.227 -6.817 -5.343 1.00 98.69 116 VAL A C 1
ATOM 887 O O . VAL A 1 116 ? -10.409 -6.030 -4.412 1.00 98.69 116 VAL A O 1
ATOM 890 N N . MET A 1 117 ? -9.144 -6.792 -6.114 1.00 98.62 117 MET A N 1
ATOM 891 C CA . MET A 1 117 ? -8.147 -5.727 -6.114 1.00 98.62 117 MET A CA 1
ATOM 892 C C . MET A 1 117 ? -8.435 -4.784 -7.291 1.00 98.62 117 MET A C 1
ATOM 894 O O . MET A 1 117 ? -8.071 -5.105 -8.428 1.00 98.62 117 MET A O 1
ATOM 898 N N . PRO A 1 118 ? -9.106 -3.635 -7.069 1.00 98.62 118 PRO A N 1
ATOM 899 C CA . PRO A 1 118 ? -9.464 -2.740 -8.160 1.00 98.62 118 PRO A CA 1
ATOM 900 C C . PRO A 1 118 ? -8.256 -2.326 -8.997 1.00 98.62 118 PRO A C 1
ATOM 902 O O . PRO A 1 118 ? -7.234 -1.903 -8.454 1.00 98.62 118 PRO A O 1
ATOM 905 N N . LEU A 1 119 ? -8.395 -2.425 -10.322 1.00 98.44 119 LEU A N 1
ATOM 906 C CA . LEU A 1 119 ? -7.399 -2.044 -11.332 1.00 98.44 119 LEU A CA 1
ATOM 907 C C . LEU A 1 119 ? -6.090 -2.868 -11.325 1.00 98.44 119 LEU A C 1
ATOM 909 O O . LEU A 1 119 ? -5.197 -2.608 -12.141 1.00 98.44 119 LEU A O 1
ATOM 913 N N . GLN A 1 120 ? -5.982 -3.870 -10.446 1.00 98.44 120 GLN A N 1
ATOM 914 C CA . GLN A 1 120 ? -4.803 -4.728 -10.289 1.00 98.44 120 GLN A CA 1
ATOM 915 C C . GLN A 1 120 ? -5.002 -6.150 -10.820 1.00 98.44 120 GLN A C 1
ATOM 917 O O . GLN A 1 120 ? -4.103 -6.961 -10.657 1.00 98.44 120 GLN A O 1
ATOM 922 N N . ASP A 1 121 ? -6.135 -6.458 -11.456 1.00 98.25 121 ASP A N 1
ATOM 923 C CA . ASP A 1 121 ? -6.392 -7.748 -12.119 1.00 98.25 121 ASP A CA 1
ATOM 924 C C . ASP A 1 121 ? -6.181 -8.977 -11.210 1.00 98.25 121 ASP A C 1
ATOM 926 O O . ASP A 1 121 ? -5.628 -9.996 -11.619 1.00 98.25 121 ASP A O 1
ATOM 930 N N . GLY A 1 122 ? -6.607 -8.890 -9.947 1.00 97.12 122 GLY A N 1
ATOM 931 C CA . GLY A 1 122 ? -6.518 -10.022 -9.028 1.00 97.12 122 GLY A CA 1
ATOM 932 C C . GLY A 1 122 ? -7.450 -9.930 -7.827 1.00 97.12 122 GLY A C 1
ATOM 933 O O . GLY A 1 122 ? -8.239 -8.991 -7.687 1.00 97.12 122 GLY A O 1
ATOM 934 N N . GLU A 1 123 ? -7.333 -10.920 -6.949 1.00 98.25 123 GLU A N 1
ATOM 935 C CA . GLU A 1 123 ? -8.054 -11.012 -5.681 1.00 98.25 123 GLU A CA 1
ATOM 936 C C . GLU A 1 123 ? -7.093 -11.124 -4.497 1.00 98.25 123 GLU A C 1
ATOM 938 O O . GLU A 1 123 ? -5.940 -11.531 -4.647 1.00 98.25 123 GLU A O 1
ATOM 943 N N . LEU A 1 124 ? -7.588 -10.774 -3.312 1.00 98.50 124 LEU A N 1
ATOM 944 C CA . LEU A 1 124 ? -6.855 -10.914 -2.063 1.00 98.50 124 LEU A CA 1
ATOM 945 C C . LEU A 1 124 ? -6.552 -12.381 -1.711 1.00 98.50 124 LEU A C 1
ATOM 947 O O . LEU A 1 124 ? -7.360 -13.270 -2.001 1.00 98.50 124 LEU A O 1
ATOM 951 N N . PRO A 1 125 ? -5.419 -12.637 -1.028 1.00 97.25 125 PRO A N 1
ATOM 952 C CA . PRO A 1 125 ? -5.036 -13.982 -0.619 1.00 97.25 125 PRO A CA 1
ATOM 953 C C . PRO A 1 125 ? -5.989 -14.568 0.432 1.00 97.25 125 PRO A C 1
ATOM 955 O O . PRO A 1 125 ? -6.547 -13.860 1.276 1.00 97.25 125 PRO A O 1
ATOM 958 N N . GLY A 1 126 ? -6.133 -15.896 0.414 1.00 96.19 126 GLY A N 1
ATOM 959 C CA . GLY A 1 126 ? -6.893 -16.639 1.423 1.00 96.19 126 GLY A CA 1
ATOM 960 C C . GLY A 1 126 ? -8.352 -16.195 1.500 1.00 96.19 126 GLY A C 1
ATOM 961 O O . GLY A 1 126 ? -9.004 -16.037 0.474 1.00 96.19 126 GLY A O 1
ATOM 962 N N . ASP A 1 127 ? -8.870 -15.976 2.708 1.00 96.56 127 ASP A N 1
ATOM 963 C CA . ASP A 1 127 ? -10.232 -15.511 3.004 1.00 96.56 127 ASP A CA 1
ATOM 964 C C . ASP A 1 127 ? -10.308 -13.994 3.293 1.00 96.56 127 ASP A C 1
ATOM 966 O O . ASP A 1 127 ? -11.364 -13.490 3.685 1.00 96.56 127 ASP A O 1
ATOM 970 N N . LEU A 1 128 ? -9.203 -13.260 3.111 1.00 98.38 128 LEU A N 1
ATOM 971 C CA . LEU A 1 128 ? -9.121 -11.834 3.424 1.00 98.38 128 LEU A CA 1
ATOM 972 C C . LEU A 1 128 ? -10.161 -11.037 2.628 1.00 98.38 128 LEU A C 1
ATOM 974 O O . LEU A 1 128 ? -10.335 -11.237 1.423 1.00 98.38 128 LEU A O 1
ATOM 978 N N . ARG A 1 129 ? -10.830 -10.098 3.302 1.00 98.25 129 ARG A N 1
ATOM 979 C CA . ARG A 1 129 ? -11.718 -9.118 2.669 1.00 98.25 129 ARG A CA 1
ATOM 980 C C . ARG A 1 129 ? -11.420 -7.726 3.201 1.00 98.25 129 ARG A C 1
ATOM 982 O O . ARG A 1 129 ? -11.307 -7.512 4.403 1.00 98.25 129 ARG A O 1
ATOM 989 N N . TRP A 1 130 ? -11.303 -6.751 2.317 1.00 98.75 130 TRP A N 1
ATOM 990 C CA . TRP A 1 130 ? -10.964 -5.395 2.717 1.00 98.75 130 TRP A CA 1
ATOM 991 C C . TRP A 1 130 ? -12.212 -4.554 2.962 1.00 98.75 130 TRP A C 1
ATOM 993 O O . TRP A 1 130 ? -13.211 -4.678 2.261 1.00 98.75 130 TRP A O 1
ATOM 1003 N N . HIS A 1 131 ? -12.129 -3.678 3.960 1.00 98.69 131 HIS A N 1
ATOM 1004 C CA . HIS A 1 131 ? -13.112 -2.636 4.266 1.00 98.69 131 HIS A CA 1
ATOM 1005 C C . HIS A 1 131 ? -12.551 -1.248 3.977 1.00 98.69 131 HIS A C 1
ATOM 1007 O O . HIS A 1 131 ? -13.300 -0.322 3.666 1.00 98.69 131 HIS A O 1
ATOM 1013 N N . ARG A 1 132 ? -11.228 -1.096 4.097 1.00 98.38 132 ARG A N 1
ATOM 1014 C CA . ARG A 1 132 ? -10.492 0.092 3.673 1.00 98.38 132 ARG A CA 1
ATOM 1015 C C . ARG A 1 132 ? -9.404 -0.320 2.699 1.00 98.38 132 ARG A C 1
ATOM 1017 O O . ARG A 1 132 ? -8.712 -1.309 2.936 1.00 98.38 132 ARG A O 1
ATOM 1024 N N . ARG A 1 133 ? -9.240 0.458 1.635 1.00 98.56 133 ARG A N 1
ATOM 1025 C CA . ARG A 1 133 ? -8.138 0.311 0.688 1.00 98.56 133 ARG A CA 1
ATOM 1026 C C . ARG A 1 133 ? -7.452 1.648 0.479 1.00 98.56 133 ARG A C 1
ATOM 1028 O O . ARG A 1 133 ? -8.101 2.616 0.093 1.00 98.56 133 ARG A O 1
ATOM 1035 N N . LEU A 1 134 ? -6.150 1.699 0.722 1.00 98.69 134 LEU A N 1
ATOM 1036 C CA . LEU A 1 134 ? -5.299 2.827 0.358 1.00 98.69 134 LEU A CA 1
ATOM 1037 C C . LEU A 1 134 ? -4.613 2.504 -0.966 1.00 98.69 134 LEU A C 1
ATOM 1039 O O . LEU A 1 134 ? -3.967 1.467 -1.064 1.00 98.69 134 LEU A O 1
ATOM 1043 N N . ARG A 1 135 ? -4.689 3.416 -1.935 1.00 98.06 135 ARG A N 1
ATOM 1044 C CA . ARG A 1 135 ? -3.752 3.479 -3.061 1.00 98.06 135 ARG A CA 1
ATOM 1045 C C . ARG A 1 135 ? -2.878 4.710 -2.879 1.00 98.06 135 ARG A C 1
ATOM 1047 O O . ARG A 1 135 ? -3.408 5.819 -2.823 1.00 98.06 135 ARG A O 1
ATOM 1054 N N . ALA A 1 136 ? -1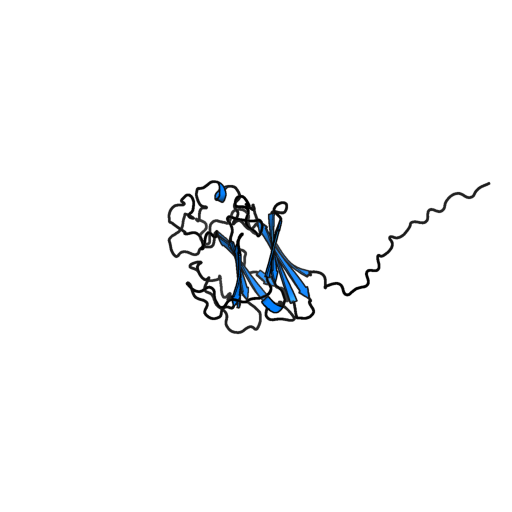.566 4.533 -2.794 1.00 98.06 136 ALA A N 1
ATOM 1055 C CA . ALA A 1 136 ? -0.620 5.625 -2.597 1.00 98.06 136 ALA A CA 1
ATOM 1056 C C . ALA A 1 136 ? 0.569 5.509 -3.551 1.00 98.06 136 ALA A C 1
ATOM 1058 O O . ALA A 1 136 ? 1.174 4.454 -3.674 1.00 98.06 136 ALA A O 1
ATOM 1059 N N . HIS A 1 137 ? 0.906 6.608 -4.211 1.00 97.50 137 HIS A N 1
ATOM 1060 C CA . HIS A 1 137 ? 2.078 6.739 -5.069 1.00 97.50 137 HIS A CA 1
ATOM 1061 C C . HIS A 1 137 ? 2.689 8.138 -4.901 1.00 97.50 137 HIS A C 1
ATOM 1063 O O . HIS A 1 137 ? 2.161 8.988 -4.172 1.00 97.50 137 HIS A O 1
ATOM 1069 N N . GLY A 1 138 ? 3.784 8.412 -5.608 1.00 96.38 138 GLY A N 1
ATOM 1070 C CA . GLY A 1 138 ? 4.547 9.655 -5.472 1.00 96.38 138 GLY A CA 1
ATOM 1071 C C . GLY A 1 138 ? 3.755 10.954 -5.607 1.00 96.38 138 GLY A C 1
ATOM 1072 O O . GLY A 1 138 ? 4.045 11.932 -4.919 1.00 96.38 138 GLY A O 1
ATOM 1073 N N . TRP A 1 139 ? 2.730 10.968 -6.461 1.00 96.81 139 TRP A N 1
ATOM 1074 C CA . TRP A 1 139 ? 1.934 12.161 -6.762 1.00 96.81 139 TRP A CA 1
ATOM 1075 C C . TRP A 1 139 ? 0.587 12.193 -6.087 1.00 96.81 139 TRP A C 1
ATOM 1077 O O . TRP A 1 139 ? -0.014 13.258 -6.098 1.00 96.81 139 TRP A O 1
ATOM 1087 N N . SER A 1 140 ? 0.054 11.081 -5.580 1.00 95.56 140 SER A N 1
ATOM 1088 C CA . SER A 1 140 ? -1.255 11.092 -4.937 1.00 95.56 140 SER A CA 1
ATOM 1089 C C . SER A 1 140 ? -1.472 9.929 -3.986 1.00 95.56 140 SER A C 1
ATOM 1091 O O . SER A 1 140 ? -0.756 8.933 -4.021 1.00 95.56 140 SER A O 1
ATOM 1093 N N . LEU A 1 141 ? -2.447 10.088 -3.099 1.00 96.25 141 LEU A N 1
ATOM 1094 C CA . LEU A 1 141 ? -2.990 8.986 -2.326 1.00 96.25 141 LEU A CA 1
ATOM 1095 C C . LEU A 1 141 ? -4.506 9.124 -2.263 1.00 96.25 141 LEU A C 1
ATOM 1097 O O . LEU A 1 141 ? -5.021 10.244 -2.300 1.00 96.25 141 LEU A O 1
ATOM 1101 N N . ALA A 1 142 ? -5.198 7.999 -2.160 1.00 96.81 142 ALA A N 1
ATOM 1102 C CA . ALA A 1 142 ? -6.639 7.949 -1.986 1.00 96.81 142 ALA A CA 1
ATOM 1103 C C . ALA A 1 142 ? -7.026 6.741 -1.128 1.00 96.81 142 ALA A C 1
ATOM 1105 O O . ALA A 1 142 ? -6.480 5.647 -1.289 1.00 96.81 142 ALA A O 1
ATOM 1106 N N . LEU A 1 143 ? -7.963 6.966 -0.208 1.00 98.44 143 LEU A N 1
ATOM 1107 C CA . LEU A 1 143 ? -8.552 5.939 0.641 1.00 98.44 143 LEU A CA 1
ATOM 1108 C C . LEU A 1 143 ? -9.964 5.637 0.142 1.00 98.44 143 LEU A C 1
ATOM 1110 O O . LEU A 1 143 ? -10.714 6.561 -0.165 1.00 98.44 143 LEU A O 1
ATOM 1114 N N . PHE A 1 144 ? -10.336 4.364 0.114 1.00 98.31 144 PHE A N 1
ATOM 1115 C CA . PHE A 1 144 ? -11.636 3.897 -0.356 1.00 98.31 144 PHE A CA 1
ATOM 1116 C C . PHE A 1 144 ? -12.279 2.956 0.664 1.00 98.31 144 PHE A C 1
ATOM 1118 O O . PHE A 1 144 ? -11.569 2.223 1.362 1.00 98.31 144 PHE A O 1
ATOM 1125 N N . SER A 1 145 ? -13.610 2.961 0.747 1.00 97.94 145 SER A N 1
ATOM 1126 C CA . SER A 1 145 ? -14.377 1.851 1.315 1.00 97.94 145 SER A CA 1
ATOM 1127 C C . SER A 1 145 ? -14.667 0.804 0.237 1.00 97.94 145 SER A C 1
ATOM 1129 O O . SER A 1 145 ? -14.570 1.084 -0.956 1.00 97.94 145 SER A O 1
ATOM 1131 N N . ALA A 1 146 ? -15.025 -0.409 0.659 1.00 98.38 146 ALA A N 1
ATOM 1132 C CA . ALA A 1 146 ? -15.341 -1.511 -0.254 1.00 98.38 146 ALA A CA 1
ATOM 1133 C C . ALA A 1 146 ? -16.689 -1.374 -0.983 1.00 98.38 146 ALA A C 1
ATOM 1135 O O . ALA A 1 146 ? -17.014 -2.206 -1.826 1.00 98.38 146 ALA A O 1
ATOM 1136 N N . GLU A 1 147 ? -17.477 -0.348 -0.659 1.00 98.00 147 GLU A N 1
ATOM 1137 C CA . GLU A 1 147 ? -18.744 -0.060 -1.334 1.00 98.00 147 GLU A CA 1
ATOM 1138 C C . GLU A 1 147 ? -18.489 0.202 -2.826 1.00 98.00 147 GLU A C 1
ATOM 1140 O O . GLU A 1 147 ? -17.593 0.973 -3.169 1.00 98.00 147 GLU A O 1
ATOM 1145 N N . ASP A 1 148 ? -19.244 -0.477 -3.694 1.00 97.44 148 ASP A N 1
ATOM 1146 C CA . ASP A 1 148 ? -19.144 -0.431 -5.163 1.00 97.44 148 ASP A CA 1
ATOM 1147 C C . ASP A 1 148 ? -17.785 -0.851 -5.762 1.00 97.44 148 ASP A C 1
ATOM 1149 O O . ASP A 1 148 ? -17.519 -0.647 -6.951 1.00 97.44 148 ASP A O 1
ATOM 1153 N N . ALA A 1 149 ? -16.911 -1.477 -4.968 1.00 98.44 149 ALA A N 1
ATOM 1154 C CA . ALA A 1 149 ? -15.631 -1.962 -5.461 1.00 98.44 149 ALA A CA 1
ATOM 1155 C C . ALA A 1 149 ? -15.807 -3.082 -6.499 1.00 98.44 149 ALA A C 1
ATOM 1157 O O . ALA A 1 149 ? -16.535 -4.054 -6.297 1.00 98.44 149 ALA A O 1
ATOM 1158 N N . SER A 1 150 ? -15.076 -2.972 -7.604 1.00 98.56 150 SER A N 1
ATOM 1159 C CA . SER A 1 150 ? -15.018 -3.983 -8.662 1.00 98.56 150 SER A CA 1
ATOM 1160 C C . SER A 1 150 ? -13.625 -4.004 -9.286 1.00 98.56 150 SER A C 1
ATOM 1162 O O . SER A 1 150 ? -12.754 -3.217 -8.919 1.00 98.56 150 SER A O 1
ATOM 1164 N N . ALA A 1 151 ? -13.399 -4.869 -10.272 1.00 98.19 151 ALA A N 1
ATOM 1165 C CA . ALA A 1 151 ? -12.128 -4.888 -10.994 1.00 98.19 151 ALA A CA 1
ATOM 1166 C C . ALA A 1 151 ? -11.838 -3.549 -11.707 1.00 98.19 151 ALA A C 1
ATOM 1168 O O . ALA A 1 151 ? -10.676 -3.208 -11.916 1.00 98.19 151 ALA A O 1
ATO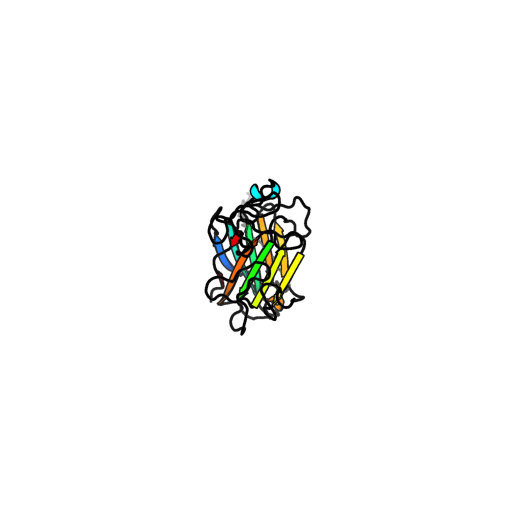M 1169 N N . GLN A 1 152 ? -12.873 -2.761 -12.024 1.00 97.88 152 GLN A N 1
ATOM 1170 C CA . GLN A 1 152 ? -12.765 -1.476 -12.725 1.00 97.88 152 GLN A CA 1
ATOM 1171 C C . GLN A 1 152 ? -13.056 -0.260 -11.832 1.00 97.88 152 GLN A C 1
ATOM 1173 O O . GLN A 1 152 ? -12.860 0.871 -12.272 1.00 97.88 152 GLN A O 1
ATOM 1178 N N . GLN A 1 153 ? -13.524 -0.463 -10.598 1.00 97.88 153 GLN A N 1
ATOM 1179 C CA . GLN A 1 153 ? -13.919 0.617 -9.689 1.00 97.88 153 GLN A CA 1
ATOM 1180 C C . GLN A 1 153 ? -13.218 0.467 -8.342 1.00 97.88 153 GLN A C 1
ATOM 1182 O O . GLN A 1 153 ? -13.321 -0.566 -7.688 1.00 97.88 153 GLN A O 1
ATOM 1187 N N . GLU A 1 154 ? -12.533 1.528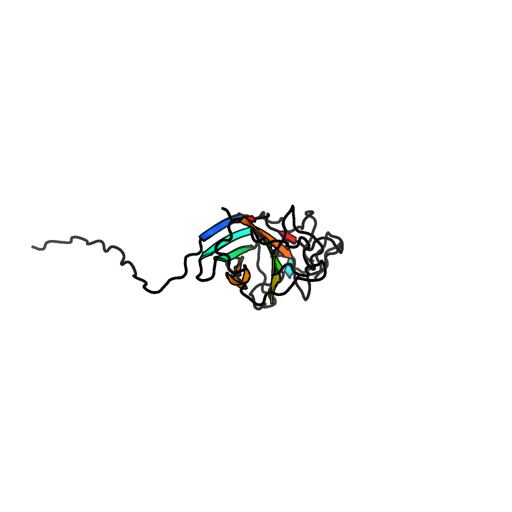 -7.917 1.00 97.50 154 GLU A N 1
ATOM 1188 C CA . GLU A 1 154 ? -11.680 1.584 -6.715 1.00 97.50 154 GLU A CA 1
ATOM 1189 C C . GLU A 1 154 ? -12.437 1.363 -5.392 1.00 97.50 154 GLU A C 1
ATOM 1191 O O . GLU A 1 154 ? -11.808 1.154 -4.354 1.00 97.50 154 GLU A O 1
ATOM 1196 N N . GLY A 1 155 ? -13.770 1.415 -5.442 1.00 97.88 155 GLY A N 1
ATOM 1197 C CA . GLY A 1 155 ? -14.664 1.550 -4.300 1.00 97.88 155 GLY A CA 1
ATOM 1198 C C . GLY A 1 155 ? -15.031 3.011 -4.037 1.00 97.88 155 GLY A C 1
ATOM 1199 O O . GLY A 1 155 ? -14.637 3.920 -4.779 1.00 97.88 155 GLY A O 1
ATOM 1200 N N . ARG A 1 156 ? -15.786 3.267 -2.969 1.00 97.56 156 ARG A N 1
ATOM 1201 C CA . ARG A 1 156 ? -16.246 4.619 -2.636 1.00 97.56 156 ARG A CA 1
ATOM 1202 C C . ARG A 1 156 ? -15.141 5.436 -1.953 1.00 97.56 156 ARG A C 1
ATOM 1204 O O . ARG A 1 156 ? -14.641 5.013 -0.909 1.00 97.56 156 ARG A O 1
ATOM 1211 N N . PRO A 1 157 ? -14.767 6.620 -2.473 1.00 96.88 157 PRO A N 1
ATOM 1212 C CA . PRO A 1 157 ? -13.737 7.452 -1.855 1.00 96.88 157 PRO A CA 1
ATOM 1213 C C . PRO A 1 157 ? -14.096 7.890 -0.429 1.00 96.88 157 PRO A C 1
ATOM 1215 O O . PRO A 1 157 ? -15.222 8.301 -0.147 1.00 96.88 157 PRO A O 1
ATOM 1218 N N . LEU A 1 158 ? -13.101 7.875 0.456 1.00 95.25 158 LEU A N 1
ATOM 1219 C CA . LEU A 1 158 ? -13.175 8.394 1.817 1.00 95.25 158 LEU A CA 1
ATOM 1220 C C . LEU A 1 158 ? -12.310 9.656 1.928 1.00 95.25 158 LEU A C 1
ATOM 1222 O O . LEU A 1 158 ? -11.085 9.600 1.865 1.00 95.25 158 LEU A O 1
ATOM 1226 N N . ASN A 1 159 ? -12.943 10.809 2.156 1.00 80.44 159 ASN A N 1
ATOM 1227 C CA . ASN A 1 159 ? -12.276 12.122 2.187 1.00 80.44 159 ASN A CA 1
ATOM 1228 C C . ASN A 1 159 ? -11.509 12.418 3.493 1.00 80.44 159 ASN A C 1
ATOM 1230 O O . ASN A 1 159 ? -11.395 13.578 3.892 1.00 80.44 159 ASN A O 1
ATOM 1234 N N . ARG A 1 160 ? -11.026 11.404 4.224 1.00 74.44 160 ARG A N 1
ATOM 1235 C CA . ARG A 1 160 ? -10.394 11.607 5.538 1.00 74.44 160 ARG A CA 1
ATOM 1236 C C . ARG A 1 160 ? -9.199 10.688 5.780 1.00 74.44 160 ARG A C 1
ATOM 1238 O O . ARG A 1 160 ? -9.299 9.476 5.644 1.00 74.44 160 ARG A O 1
ATOM 1245 N N . GLY A 1 161 ? -8.129 11.293 6.300 1.00 83.56 161 GLY A N 1
ATOM 1246 C CA . GLY A 1 161 ? -7.389 10.707 7.414 1.00 83.56 161 GLY A CA 1
ATOM 1247 C C . GLY A 1 161 ? -6.150 9.879 7.108 1.00 83.56 161 GLY A C 1
ATOM 1248 O O . GLY A 1 161 ? -5.731 9.175 8.012 1.00 83.56 161 GLY A O 1
ATOM 1249 N N . VAL A 1 162 ? -5.546 9.945 5.919 1.00 96.88 162 VAL A N 1
ATOM 1250 C CA . VAL A 1 162 ? -4.251 9.280 5.678 1.00 96.88 162 VAL A CA 1
ATOM 1251 C C . VAL A 1 162 ? -3.167 10.299 5.359 1.00 96.88 162 VAL A C 1
ATOM 1253 O O . VAL A 1 162 ? -3.341 11.149 4.489 1.00 96.88 162 VAL A O 1
ATOM 1256 N N . GLN A 1 163 ? -2.044 10.201 6.063 1.00 97.19 163 GLN A N 1
ATOM 1257 C CA . GLN A 1 163 ? -0.817 10.938 5.770 1.00 97.19 163 GLN A CA 1
ATOM 1258 C C . GLN A 1 163 ? 0.255 9.972 5.279 1.00 97.19 163 GLN A C 1
ATOM 1260 O O . GLN A 1 163 ? 0.304 8.828 5.726 1.00 97.19 163 GLN A O 1
ATOM 1265 N N . VAL A 1 164 ? 1.128 10.451 4.396 1.00 97.69 164 VAL A N 1
ATOM 1266 C CA . VAL A 1 164 ? 2.308 9.719 3.932 1.00 97.69 164 VAL A CA 1
ATOM 1267 C C . VAL A 1 164 ? 3.567 10.524 4.223 1.00 97.69 164 VAL A C 1
ATOM 1269 O O . VAL A 1 164 ? 3.580 11.746 4.074 1.00 97.69 164 VAL A O 1
ATOM 1272 N N . ARG A 1 165 ? 4.633 9.837 4.629 1.00 98.25 165 ARG A N 1
ATOM 1273 C CA . ARG A 1 165 ? 5.969 10.409 4.790 1.00 98.25 165 ARG A CA 1
ATOM 1274 C C . ARG A 1 165 ? 7.006 9.431 4.259 1.00 98.25 165 ARG A C 1
ATOM 1276 O O . ARG A 1 165 ? 7.066 8.305 4.740 1.00 98.25 165 ARG A O 1
ATOM 1283 N N . ALA A 1 166 ? 7.833 9.875 3.321 1.00 98.25 166 ALA A N 1
ATOM 1284 C CA . ALA A 1 166 ? 9.013 9.135 2.895 1.00 98.25 166 ALA A CA 1
ATOM 1285 C C . ALA A 1 166 ? 10.267 9.630 3.625 1.00 98.25 166 ALA A C 1
ATOM 1287 O O . ALA A 1 166 ? 10.390 10.816 3.944 1.00 98.25 166 ALA A O 1
ATOM 1288 N N . ASN A 1 167 ? 11.202 8.719 3.872 1.00 97.88 167 ASN A N 1
ATOM 1289 C CA . ASN A 1 167 ? 12.554 9.014 4.320 1.00 97.88 167 ASN A CA 1
ATOM 1290 C C . ASN A 1 167 ? 13.537 8.242 3.435 1.00 97.88 167 ASN A C 1
ATOM 1292 O O . ASN A 1 167 ? 13.719 7.039 3.603 1.00 97.88 167 ASN A O 1
ATOM 1296 N N . ALA A 1 168 ? 14.175 8.939 2.494 1.00 93.88 168 ALA A N 1
ATOM 1297 C CA . ALA A 1 168 ? 15.104 8.325 1.548 1.00 93.88 168 ALA A CA 1
ATOM 1298 C C . ALA A 1 168 ? 16.353 7.738 2.229 1.00 93.88 168 ALA A C 1
ATOM 1300 O O . ALA A 1 168 ? 16.844 6.698 1.799 1.00 93.88 168 ALA A O 1
ATOM 1301 N N . ALA A 1 169 ? 16.841 8.359 3.311 1.00 95.44 169 ALA A N 1
ATOM 1302 C CA . ALA A 1 169 ? 18.032 7.892 4.023 1.00 95.44 169 ALA A CA 1
ATOM 1303 C C . ALA A 1 169 ? 17.789 6.554 4.737 1.00 95.44 169 ALA A C 1
ATOM 1305 O O . ALA A 1 169 ? 18.651 5.681 4.739 1.00 95.44 169 ALA A O 1
ATOM 1306 N N . GLU A 1 170 ? 16.593 6.382 5.301 1.00 97.50 170 GLU A N 1
ATOM 1307 C CA . GLU A 1 170 ? 16.171 5.137 5.958 1.00 97.50 170 GLU A CA 1
ATOM 1308 C C . GLU A 1 170 ? 15.466 4.168 5.000 1.00 97.50 170 GLU A C 1
ATOM 1310 O O . GLU A 1 170 ? 15.129 3.054 5.393 1.00 97.50 170 GLU A O 1
ATOM 1315 N N . LYS A 1 171 ? 15.235 4.589 3.750 1.00 97.81 171 LYS A N 1
ATOM 1316 C CA . LYS A 1 171 ? 14.446 3.872 2.739 1.00 97.81 171 LYS A CA 1
ATOM 1317 C C . LYS A 1 171 ? 13.054 3.492 3.242 1.00 97.81 171 LYS A C 1
ATOM 1319 O O . LYS A 1 171 ? 12.567 2.398 2.964 1.00 97.81 171 LYS A O 1
ATOM 1324 N N . THR A 1 172 ? 12.421 4.383 4.002 1.00 98.75 172 THR A N 1
ATOM 1325 C CA . THR A 1 172 ? 11.106 4.118 4.587 1.00 98.75 172 THR A CA 1
ATOM 1326 C C . THR A 1 172 ? 9.993 4.931 3.953 1.00 98.75 172 THR A C 1
ATOM 1328 O O . THR A 1 172 ? 10.166 6.100 3.605 1.00 98.75 172 THR A O 1
ATOM 1331 N N . VAL A 1 173 ? 8.815 4.316 3.861 1.00 98.81 173 VAL A N 1
ATOM 1332 C CA . VAL A 1 173 ? 7.548 4.995 3.578 1.00 98.81 173 VAL A CA 1
ATOM 1333 C C . VAL A 1 173 ? 6.592 4.697 4.724 1.00 98.81 173 VAL A C 1
ATOM 1335 O O . VAL A 1 173 ? 6.325 3.545 5.053 1.00 98.81 173 VAL A O 1
ATOM 1338 N N . THR A 1 174 ? 6.110 5.752 5.372 1.00 98.88 174 THR A N 1
ATOM 1339 C CA . THR A 1 174 ? 5.207 5.670 6.521 1.00 98.88 174 THR A CA 1
ATOM 1340 C C . THR A 1 174 ? 3.828 6.182 6.142 1.00 98.88 174 THR A C 1
ATOM 1342 O O . THR A 1 174 ? 3.701 7.327 5.706 1.00 98.88 174 THR A O 1
ATOM 1345 N N . PHE A 1 175 ? 2.802 5.369 6.374 1.00 98.75 175 PHE A N 1
ATOM 1346 C CA . PHE A 1 175 ? 1.396 5.738 6.263 1.00 98.75 175 PHE A CA 1
ATOM 1347 C C . PHE A 1 175 ? 0.772 5.846 7.650 1.00 98.75 175 PHE A C 1
ATOM 1349 O O . PHE A 1 175 ? 0.851 4.907 8.440 1.00 98.75 175 PHE A O 1
ATOM 1356 N N . THR A 1 176 ? 0.115 6.968 7.934 1.00 98.56 176 THR A N 1
ATOM 1357 C CA . THR A 1 176 ? -0.600 7.191 9.198 1.00 98.56 176 THR A CA 1
ATOM 1358 C C . THR A 1 176 ? -2.080 7.379 8.913 1.00 98.56 176 THR A C 1
ATOM 1360 O O . THR A 1 176 ? -2.466 8.376 8.307 1.00 98.56 176 THR A O 1
ATOM 1363 N N . PHE A 1 177 ? -2.897 6.434 9.367 1.00 98.44 177 PHE A N 1
ATOM 1364 C CA . PHE A 1 177 ? -4.351 6.469 9.305 1.00 98.44 177 PHE A CA 1
ATOM 1365 C C . PHE A 1 177 ? -4.894 7.038 10.616 1.00 98.44 177 PHE A C 1
ATOM 1367 O O . PHE A 1 177 ? -4.612 6.519 11.698 1.00 98.44 177 PHE A O 1
ATOM 1374 N N . SER A 1 178 ? -5.699 8.087 10.521 1.00 97.50 178 SER A N 1
ATOM 1375 C CA . SER A 1 178 ? -6.427 8.650 11.649 1.00 97.50 178 SER A CA 1
ATOM 1376 C C . SER A 1 178 ? -7.562 7.717 12.081 1.00 97.50 178 SER A C 1
ATOM 1378 O O . SER A 1 178 ? -8.041 6.913 11.273 1.00 97.50 178 SER A O 1
ATOM 1380 N N . PRO A 1 179 ? -8.089 7.863 13.308 1.00 96.69 179 PRO A N 1
ATOM 1381 C CA . PRO A 1 179 ? -9.249 7.091 13.740 1.00 96.69 179 PRO A CA 1
ATOM 1382 C C . PRO A 1 179 ? -10.437 7.232 12.781 1.00 96.69 179 PRO A C 1
ATOM 1384 O O . PRO A 1 179 ? -11.115 6.254 12.482 1.00 96.69 179 PRO A O 1
ATOM 1387 N N . ALA A 1 180 ? -10.660 8.425 12.215 1.00 96.12 180 ALA A N 1
ATOM 1388 C CA . ALA A 1 180 ? -11.742 8.671 11.260 1.00 96.12 180 ALA A CA 1
ATOM 1389 C C . ALA A 1 180 ? -11.613 7.842 9.969 1.00 96.12 180 ALA A C 1
ATOM 1391 O O . ALA A 1 180 ? -12.627 7.376 9.453 1.00 96.12 180 ALA A O 1
ATOM 1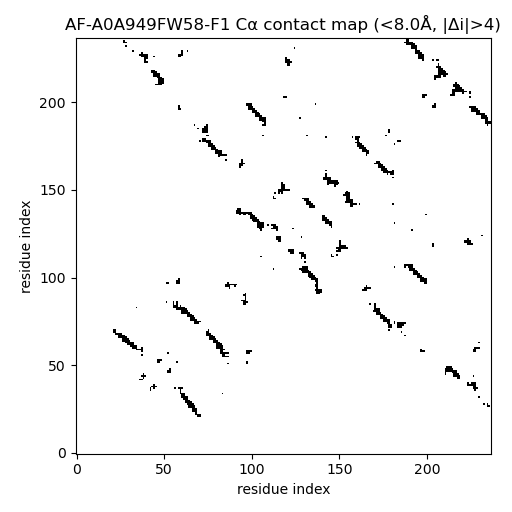392 N N . ALA A 1 181 ? -10.393 7.605 9.473 1.00 96.50 181 ALA A N 1
ATOM 1393 C CA . ALA A 1 181 ? -10.160 6.722 8.323 1.00 96.50 181 ALA A CA 1
ATOM 1394 C C . ALA A 1 181 ? -10.576 5.266 8.615 1.00 96.50 181 ALA A C 1
ATOM 1396 O O . ALA A 1 181 ? -10.940 4.512 7.712 1.00 96.50 181 ALA A O 1
ATOM 1397 N N . LEU A 1 182 ? -10.561 4.884 9.892 1.00 96.69 182 LEU A N 1
ATOM 1398 C CA . LEU A 1 182 ? -10.770 3.524 10.380 1.00 96.69 182 LEU A CA 1
ATOM 1399 C C . LEU A 1 182 ? -12.163 3.311 10.996 1.00 96.69 182 LEU A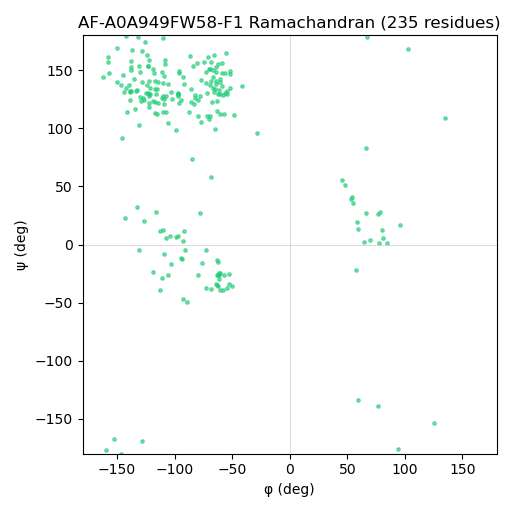 C 1
ATOM 1401 O O . LEU A 1 182 ? -12.432 2.250 11.551 1.00 96.69 182 LEU A O 1
ATOM 1405 N N . GLY A 1 183 ? -13.060 4.298 10.893 1.00 94.56 183 GLY A N 1
ATOM 1406 C CA . GLY A 1 183 ? -14.404 4.228 11.479 1.00 94.56 183 GLY A CA 1
ATOM 1407 C C . GLY A 1 183 ? -14.449 4.501 12.986 1.00 94.56 183 GLY A C 1
ATOM 1408 O O . GLY A 1 183 ? -15.325 3.981 13.663 1.00 94.56 183 GLY A O 1
ATOM 1409 N N . GLN A 1 184 ? -13.499 5.286 13.511 1.00 95.12 184 GLN A N 1
ATOM 1410 C CA . GLN A 1 184 ? -13.437 5.755 14.907 1.00 95.12 184 GLN A CA 1
ATOM 1411 C C . GLN A 1 184 ? -13.473 4.622 15.942 1.00 95.12 184 GLN A C 1
ATOM 1413 O O . GLN A 1 184 ? -14.037 4.739 17.026 1.00 95.12 184 GLN A O 1
ATOM 1418 N N . ARG A 1 185 ? -12.849 3.496 15.598 1.00 94.88 185 ARG A N 1
ATOM 1419 C CA . ARG A 1 185 ? -12.829 2.297 16.435 1.00 94.88 185 ARG A CA 1
ATOM 1420 C C . ARG A 1 185 ? -11.990 2.521 17.674 1.00 94.88 185 ARG A C 1
ATOM 1422 O O . ARG A 1 185 ? -10.864 3.006 17.584 1.00 94.88 185 ARG A O 1
ATOM 1429 N N . GLU A 1 186 ? -12.484 2.066 18.818 1.00 95.19 186 GLU A N 1
ATOM 1430 C CA . GLU A 1 186 ? -11.685 2.061 20.039 1.00 95.19 186 GLU A CA 1
ATOM 1431 C C . GLU A 1 186 ? -10.464 1.149 19.904 1.00 95.19 186 GLU A C 1
ATOM 1433 O O . GLU A 1 186 ? -9.401 1.476 20.412 1.00 95.19 186 GLU A O 1
ATOM 1438 N N . SER A 1 187 ? -10.565 0.029 19.190 1.00 95.50 187 SER A N 1
ATOM 1439 C CA . SER A 1 187 ? -9.468 -0.925 19.025 1.00 95.50 187 SER A CA 1
ATOM 1440 C C . SER A 1 187 ? -9.366 -1.439 17.592 1.00 95.50 187 SER A C 1
ATOM 1442 O O . SER A 1 187 ? -10.362 -1.500 16.873 1.00 95.50 187 SER A O 1
ATOM 1444 N N . LEU A 1 188 ? -8.152 -1.832 17.200 1.00 97.69 188 LEU A N 1
ATOM 1445 C CA . LEU A 1 188 ? -7.851 -2.496 15.929 1.00 97.69 188 LEU A CA 1
ATOM 1446 C C . LEU A 1 188 ? -7.392 -3.950 16.121 1.00 97.69 188 LEU A C 1
ATOM 1448 O O . LEU A 1 188 ? -6.900 -4.561 15.180 1.00 97.69 188 LEU A O 1
ATOM 1452 N N . LYS A 1 189 ? -7.538 -4.506 17.328 1.00 97.81 189 LYS A N 1
ATOM 1453 C CA . LYS A 1 189 ? -7.244 -5.917 17.618 1.00 97.81 189 LYS A CA 1
ATOM 1454 C C . LYS A 1 189 ? -8.019 -6.831 16.669 1.00 97.81 189 LYS A C 1
ATOM 1456 O O . LYS A 1 189 ? -9.224 -6.653 16.501 1.00 97.81 189 LYS A O 1
ATOM 1461 N N . GLY A 1 190 ? -7.332 -7.774 16.032 1.00 98.19 190 GLY A N 1
ATOM 1462 C CA . GLY A 1 190 ? -7.912 -8.663 15.025 1.00 98.19 190 GLY A CA 1
ATOM 1463 C C . GLY A 1 190 ? -8.109 -8.035 13.640 1.00 98.19 190 GLY A C 1
ATOM 1464 O O . GLY A 1 190 ? -8.592 -8.719 12.739 1.00 98.19 190 GLY A O 1
ATOM 1465 N N . ALA A 1 191 ? -7.734 -6.767 13.428 1.00 98.56 191 ALA A N 1
ATOM 1466 C CA . ALA A 1 191 ? -7.664 -6.219 12.078 1.00 98.56 191 ALA A CA 1
ATOM 1467 C C . ALA A 1 191 ? -6.596 -6.959 11.269 1.00 98.56 191 ALA A C 1
ATOM 1469 O O . ALA A 1 191 ? -5.505 -7.239 11.777 1.00 98.56 191 ALA A O 1
ATOM 1470 N N . ARG A 1 192 ? -6.916 -7.254 10.009 1.00 98.75 192 ARG A N 1
ATOM 1471 C CA . ARG A 1 192 ? -6.000 -7.917 9.076 1.00 98.75 192 ARG A CA 1
ATOM 1472 C C . ARG A 1 192 ? -5.564 -6.932 8.013 1.00 98.75 192 ARG A C 1
ATOM 1474 O O . ARG A 1 192 ? -6.390 -6.168 7.521 1.00 98.75 192 ARG A O 1
ATOM 1481 N N . LEU A 1 193 ? -4.296 -6.947 7.645 1.00 98.38 193 LEU A N 1
ATOM 1482 C CA . LEU A 1 193 ? -3.759 -6.072 6.615 1.00 98.38 193 LEU A CA 1
ATOM 1483 C C . LEU A 1 193 ? -2.856 -6.841 5.659 1.00 98.38 193 LEU A C 1
ATOM 1485 O O . LEU A 1 193 ? -2.123 -7.739 6.061 1.00 98.38 193 LEU A O 1
ATOM 1489 N N . TRP A 1 194 ? -2.935 -6.468 4.390 1.00 98.88 194 TRP A N 1
ATOM 1490 C CA . TRP A 1 194 ? -2.094 -6.993 3.325 1.00 98.88 194 TRP A CA 1
ATOM 1491 C C . TRP A 1 194 ? -1.684 -5.835 2.425 1.00 98.88 194 TRP A C 1
ATOM 1493 O O . TRP A 1 194 ? -2.513 -4.986 2.074 1.00 98.88 194 TRP A O 1
ATOM 1503 N N . ILE A 1 195 ? -0.394 -5.748 2.125 1.00 98.88 195 ILE A N 1
ATOM 1504 C CA . ILE A 1 195 ? 0.193 -4.626 1.400 1.00 98.88 195 ILE A CA 1
ATOM 1505 C C . ILE A 1 195 ? 0.912 -5.193 0.194 1.00 98.88 195 ILE A C 1
ATOM 1507 O O . ILE A 1 195 ? 1.713 -6.105 0.351 1.00 98.88 195 ILE A O 1
ATOM 1511 N N . ASN A 1 196 ? 0.650 -4.627 -0.980 1.00 98.88 196 ASN A N 1
ATOM 1512 C CA . ASN A 1 196 ? 1.395 -4.947 -2.188 1.00 98.88 196 ASN A CA 1
ATOM 1513 C C . ASN A 1 196 ? 2.016 -3.713 -2.832 1.00 98.88 196 ASN A C 1
ATOM 1515 O O . ASN A 1 196 ? 1.604 -2.573 -2.570 1.00 98.88 196 ASN A O 1
ATOM 1519 N N . THR A 1 197 ? 2.979 -3.973 -3.706 1.00 98.81 197 THR A N 1
ATOM 1520 C CA . THR A 1 197 ? 3.647 -2.973 -4.531 1.00 98.81 197 THR A CA 1
ATOM 1521 C C . THR A 1 197 ? 3.424 -3.229 -6.019 1.00 98.81 197 THR A C 1
ATOM 1523 O O . THR A 1 197 ? 3.293 -4.359 -6.494 1.00 98.81 197 THR A O 1
ATOM 1526 N N . TRP A 1 198 ? 3.377 -2.137 -6.776 1.00 98.50 198 TRP A N 1
ATOM 1527 C CA . TRP A 1 198 ? 3.470 -2.096 -8.238 1.00 98.50 198 TRP A CA 1
ATOM 1528 C C . TRP A 1 198 ? 4.047 -0.734 -8.650 1.00 98.50 198 TRP A C 1
ATOM 1530 O O . TRP A 1 198 ? 4.498 0.006 -7.786 1.00 98.50 198 TRP A O 1
ATOM 1540 N N . ASP A 1 199 ? 3.989 -0.348 -9.926 1.00 96.88 199 ASP A N 1
ATOM 1541 C CA . ASP A 1 199 ? 4.250 1.034 -10.366 1.00 96.88 199 ASP A CA 1
ATOM 1542 C C . ASP A 1 199 ? 2.974 1.766 -10.818 1.00 96.88 199 ASP A C 1
ATOM 1544 O O . ASP A 1 199 ? 2.007 1.150 -11.284 1.00 96.88 199 ASP A O 1
ATOM 1548 N N . TRP A 1 200 ? 2.986 3.099 -10.739 1.00 95.12 200 TRP A N 1
ATOM 1549 C CA . TRP A 1 200 ? 1.890 3.956 -11.180 1.00 95.12 200 TRP A CA 1
ATOM 1550 C C . TRP A 1 200 ? 2.352 5.098 -12.085 1.00 95.12 200 TRP A C 1
ATOM 1552 O O . TRP A 1 200 ? 3.137 5.954 -11.684 1.00 95.12 200 TRP A O 1
ATOM 1562 N N . ASP A 1 201 ? 1.719 5.189 -13.252 1.00 91.38 201 ASP A N 1
ATOM 1563 C CA . ASP A 1 201 ? 1.892 6.266 -14.225 1.00 91.38 201 ASP A CA 1
ATOM 1564 C C . ASP A 1 201 ? 0.553 6.541 -14.927 1.00 91.38 201 ASP A C 1
ATOM 1566 O O . ASP A 1 201 ? 0.152 5.840 -15.860 1.00 91.38 201 ASP A O 1
ATOM 1570 N N . ALA A 1 202 ? -0.216 7.481 -14.360 1.00 92.00 202 ALA A N 1
ATOM 1571 C CA . ALA A 1 202 ? -1.647 7.742 -14.609 1.00 92.00 202 ALA A CA 1
ATOM 1572 C C . ALA A 1 202 ? -2.612 6.554 -14.362 1.00 92.00 202 ALA A C 1
ATOM 1574 O O . ALA A 1 202 ? -3.796 6.765 -14.108 1.00 92.00 202 ALA A O 1
ATOM 1575 N N . ARG A 1 203 ? -2.105 5.322 -14.392 1.00 95.62 203 ARG A N 1
ATOM 1576 C CA . ARG A 1 203 ? -2.739 4.038 -14.087 1.00 95.62 203 ARG A CA 1
ATOM 1577 C C . ARG A 1 203 ? -1.672 3.082 -13.551 1.00 95.62 203 ARG A C 1
ATOM 1579 O O . ARG A 1 203 ? -0.480 3.357 -13.687 1.00 95.62 203 ARG A O 1
ATOM 1586 N N . TYR A 1 204 ? -2.076 1.934 -13.010 1.00 97.69 204 TYR A N 1
ATOM 1587 C CA . TYR A 1 204 ? -1.118 0.852 -12.779 1.00 97.69 204 TYR A CA 1
ATOM 1588 C C . TYR A 1 204 ? -0.454 0.463 -14.103 1.00 97.69 204 TYR A C 1
ATOM 1590 O O . TYR A 1 204 ? -1.145 0.224 -15.100 1.00 97.69 204 TYR A O 1
ATOM 1598 N N . ARG A 1 205 ? 0.881 0.422 -14.112 1.00 97.00 205 ARG A N 1
ATOM 1599 C CA . ARG A 1 205 ? 1.664 0.095 -15.309 1.00 97.00 205 ARG A CA 1
ATOM 1600 C C . ARG A 1 205 ? 1.288 -1.293 -15.837 1.00 97.00 205 ARG A C 1
ATOM 1602 O O . ARG A 1 205 ? 0.921 -2.181 -15.070 1.00 97.00 205 ARG A O 1
ATOM 1609 N N . ASN A 1 206 ? 1.345 -1.475 -17.151 1.00 97.44 206 ASN A N 1
ATOM 1610 C CA . ASN A 1 206 ? 0.937 -2.730 -17.778 1.00 97.44 206 ASN A CA 1
ATOM 1611 C C . ASN A 1 206 ? 1.901 -3.882 -17.440 1.00 97.44 206 ASN A C 1
ATOM 1613 O O . ASN A 1 206 ? 3.076 -3.655 -17.143 1.00 97.44 206 ASN A O 1
ATOM 1617 N N . LEU A 1 207 ? 1.377 -5.103 -17.558 1.00 98.31 207 LEU A N 1
ATOM 1618 C CA . LEU A 1 207 ? 2.108 -6.364 -17.507 1.00 98.31 207 LEU A CA 1
ATOM 1619 C C . LEU A 1 207 ? 2.008 -7.056 -18.871 1.00 98.31 207 LEU A C 1
ATOM 1621 O O . LEU A 1 207 ? 0.921 -7.135 -19.449 1.00 98.31 207 LEU A O 1
ATOM 1625 N N . ALA A 1 208 ? 3.136 -7.544 -19.376 1.00 98.06 208 ALA A N 1
ATOM 1626 C CA . ALA A 1 208 ? 3.255 -8.205 -20.668 1.00 98.06 208 ALA A CA 1
ATOM 1627 C C . ALA A 1 208 ? 4.139 -9.467 -20.576 1.00 98.06 208 ALA A C 1
ATOM 1629 O O . ALA A 1 208 ? 4.856 -9.648 -19.586 1.00 98.06 208 ALA A O 1
ATOM 1630 N N . PRO A 1 209 ? 4.141 -10.327 -21.617 1.00 98.31 209 PRO 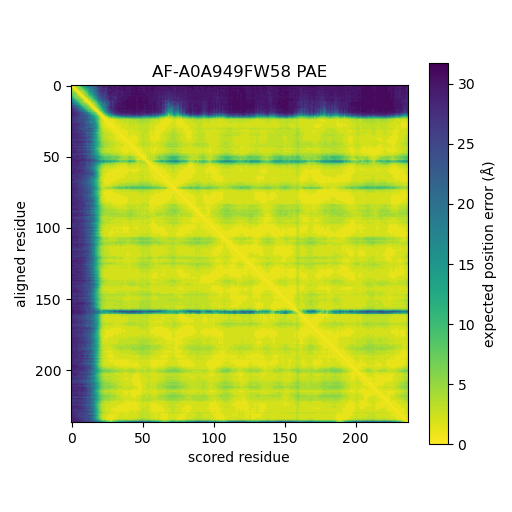A N 1
ATOM 1631 C CA . PRO A 1 209 ? 5.021 -11.499 -21.662 1.00 98.31 209 PRO A CA 1
ATOM 1632 C C . PRO A 1 209 ? 6.502 -11.139 -21.550 1.00 98.31 209 PRO A C 1
ATOM 1634 O O . PRO A 1 209 ? 7.260 -11.821 -20.864 1.00 98.31 209 PRO A O 1
ATOM 1637 N N . GLN A 1 210 ? 6.907 -10.044 -22.191 1.00 97.88 210 GLN A N 1
ATOM 1638 C CA . GLN A 1 210 ? 8.273 -9.529 -22.178 1.00 97.88 210 GLN A CA 1
ATOM 1639 C C . GLN A 1 210 ? 8.292 -8.144 -21.536 1.00 97.88 210 GLN A C 1
ATOM 1641 O O . GLN A 1 210 ? 7.380 -7.347 -21.762 1.00 97.88 210 GLN A O 1
ATOM 1646 N N . ALA A 1 211 ? 9.326 -7.870 -20.739 1.00 97.06 211 ALA A N 1
ATOM 1647 C CA . ALA A 1 211 ? 9.544 -6.538 -20.192 1.00 97.06 211 ALA A CA 1
ATOM 1648 C C . ALA A 1 211 ? 9.924 -5.576 -21.325 1.00 97.06 211 ALA A C 1
ATOM 1650 O O . ALA A 1 211 ? 10.674 -5.940 -22.231 1.00 97.06 211 ALA A O 1
ATOM 1651 N N . LEU A 1 212 ? 9.401 -4.356 -21.254 1.00 95.81 212 LEU A N 1
ATOM 1652 C CA . LEU A 1 212 ? 9.766 -3.237 -22.126 1.00 95.81 212 LEU A CA 1
ATOM 1653 C C . LEU A 1 212 ? 10.178 -2.058 -21.241 1.00 95.81 212 LEU A C 1
ATOM 1655 O O . LEU A 1 212 ? 9.988 -2.117 -20.026 1.00 95.81 212 LEU A O 1
ATOM 1659 N N . ASP A 1 213 ? 10.655 -0.963 -21.835 1.00 93.19 213 ASP A N 1
ATOM 1660 C CA . ASP A 1 213 ? 11.237 0.175 -21.098 1.00 93.19 213 AS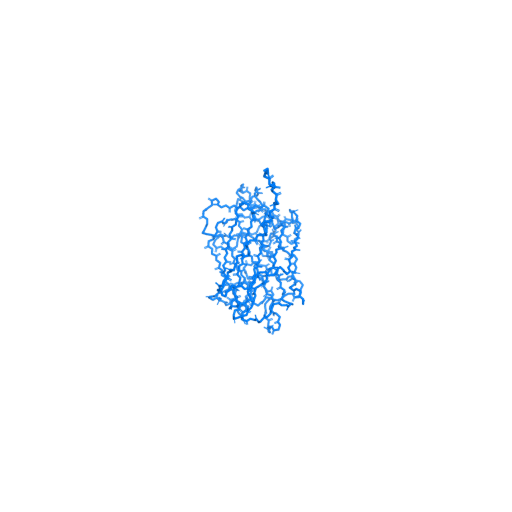P A CA 1
ATOM 1661 C C . ASP A 1 213 ? 10.349 0.679 -19.958 1.00 93.19 213 ASP A C 1
ATOM 1663 O O . ASP A 1 213 ? 10.820 1.008 -18.876 1.00 93.19 213 ASP A O 1
ATOM 1667 N N . TYR A 1 214 ? 9.037 0.645 -20.181 1.00 93.81 214 TYR A N 1
ATOM 1668 C CA . TYR A 1 214 ? 8.020 1.149 -19.269 1.00 93.81 214 TYR A CA 1
ATOM 1669 C C . TYR A 1 214 ? 6.878 0.136 -19.085 1.00 93.81 214 TYR A C 1
ATOM 1671 O O . TYR A 1 214 ? 5.713 0.513 -18.946 1.00 93.81 214 TYR A O 1
ATOM 1679 N N . THR A 1 215 ? 7.151 -1.169 -19.145 1.00 96.44 215 THR A N 1
ATOM 1680 C CA . THR A 1 215 ? 6.145 -2.236 -18.962 1.00 96.44 215 THR A CA 1
ATOM 1681 C C . THR A 1 215 ? 6.767 -3.420 -18.230 1.00 96.44 215 THR A C 1
ATOM 1683 O O . THR A 1 215 ? 7.836 -3.880 -18.621 1.00 96.44 215 THR A O 1
ATOM 1686 N N . PHE A 1 216 ? 6.094 -3.916 -17.187 1.00 98.06 216 PHE A N 1
ATOM 1687 C CA . PHE A 1 216 ? 6.544 -5.111 -16.469 1.00 98.06 216 PHE A CA 1
ATOM 1688 C C . PHE A 1 216 ? 6.441 -6.343 -17.371 1.00 98.06 216 PHE A C 1
ATOM 1690 O O . PHE A 1 216 ? 5.509 -6.463 -18.169 1.00 98.06 216 PHE A O 1
ATOM 1697 N N . GLY A 1 217 ? 7.395 -7.258 -17.232 1.00 98.12 217 GLY A N 1
ATOM 1698 C CA . GLY A 1 217 ? 7.490 -8.482 -18.024 1.00 98.12 217 GLY A CA 1
ATOM 1699 C C . GLY A 1 217 ? 7.186 -9.751 -17.240 1.00 98.12 217 GLY A C 1
ATOM 1700 O O . GLY A 1 217 ? 7.001 -9.716 -16.026 1.00 98.12 217 GLY A O 1
ATOM 1701 N N . GLY A 1 218 ? 7.216 -10.893 -17.932 1.00 98.00 218 GLY A N 1
ATOM 1702 C CA . GLY A 1 218 ? 7.136 -12.219 -17.317 1.00 98.00 218 GLY A CA 1
ATOM 1703 C C . GLY A 1 218 ? 5.722 -12.678 -16.958 1.00 98.00 218 GLY A C 1
ATOM 1704 O O . GLY A 1 218 ? 5.560 -13.737 -16.358 1.00 98.00 218 GLY A O 1
ATOM 1705 N N . GLY A 1 219 ? 4.690 -11.923 -17.330 1.00 97.44 219 GLY A N 1
ATOM 1706 C CA . GLY A 1 219 ? 3.293 -12.282 -17.089 1.00 97.44 219 GLY A CA 1
ATOM 1707 C C . GLY A 1 219 ? 2.435 -12.206 -18.344 1.00 97.44 219 GLY A C 1
ATOM 1708 O O . GLY A 1 219 ? 2.928 -12.064 -19.456 1.00 97.44 219 GLY A O 1
ATOM 1709 N N . GLN A 1 220 ? 1.124 -12.304 -18.176 1.00 97.56 220 GLN A N 1
ATOM 1710 C CA . GLN A 1 220 ? 0.151 -12.067 -19.242 1.00 97.56 220 GLN A CA 1
ATOM 1711 C C . GLN A 1 220 ? -0.757 -10.896 -18.852 1.00 97.56 220 GLN A C 1
ATOM 1713 O O . GLN A 1 220 ? -1.000 -10.693 -17.659 1.00 97.56 220 GLN A O 1
ATOM 1718 N N . PRO A 1 221 ? -1.292 -10.131 -19.820 1.00 96.50 221 PRO A N 1
ATOM 1719 C CA . PRO A 1 221 ? -2.334 -9.155 -19.529 1.00 96.50 221 PRO A CA 1
ATOM 1720 C C . PRO A 1 221 ? -3.491 -9.801 -18.755 1.00 96.50 221 PRO A C 1
ATOM 1722 O O . PRO A 1 221 ? -3.938 -10.893 -19.103 1.00 96.50 221 PRO A O 1
ATOM 1725 N N . GLY A 1 222 ? -3.967 -9.131 -17.705 1.00 96.00 222 GLY A N 1
ATOM 1726 C CA . GLY A 1 222 ? -5.016 -9.653 -16.825 1.00 96.00 222 GLY A CA 1
ATOM 1727 C C . GLY A 1 222 ? -4.521 -10.570 -15.702 1.00 96.00 222 GLY A C 1
ATOM 1728 O O . GLY A 1 222 ? -5.343 -11.053 -14.931 1.00 96.00 222 GLY A O 1
ATOM 1729 N N . GLN A 1 223 ? -3.211 -10.810 -15.586 1.00 98.19 223 GLN A N 1
ATOM 1730 C CA . GLN A 1 223 ? -2.635 -11.381 -14.366 1.00 98.19 223 GLN A CA 1
ATOM 1731 C C . GLN A 1 223 ? -2.438 -10.299 -13.292 1.00 98.19 223 GLN A C 1
ATOM 1733 O O . GLN A 1 223 ? -2.286 -9.122 -13.642 1.00 98.19 223 GLN A O 1
ATOM 1738 N N . PRO A 1 224 ? -2.388 -10.678 -11.998 1.00 98.44 224 PRO A N 1
ATOM 1739 C CA . PRO A 1 224 ? -2.312 -9.715 -10.911 1.00 98.44 224 PRO A CA 1
ATOM 1740 C C . PRO A 1 224 ? -1.119 -8.769 -11.041 1.00 98.44 224 PRO A C 1
ATOM 1742 O O . PRO A 1 224 ? 0.017 -9.212 -11.208 1.00 98.44 224 PRO A O 1
ATOM 1745 N N . LYS A 1 225 ? -1.373 -7.468 -10.908 1.00 98.75 225 LYS A N 1
ATOM 1746 C CA . LYS A 1 225 ? -0.369 -6.401 -10.825 1.00 98.75 225 LYS A CA 1
ATOM 1747 C C . LYS A 1 225 ? 0.115 -6.259 -9.383 1.00 98.75 225 LYS A C 1
ATOM 1749 O O . LYS A 1 225 ? -0.287 -5.344 -8.658 1.00 98.75 225 LYS A O 1
ATOM 1754 N N . VAL A 1 226 ? 0.918 -7.234 -8.977 1.00 98.69 226 VAL A N 1
ATOM 1755 C CA . VAL A 1 226 ? 1.570 -7.357 -7.672 1.00 98.69 226 VAL A CA 1
ATOM 1756 C C . VAL A 1 226 ? 3.010 -7.742 -7.963 1.00 98.69 226 VAL A C 1
ATOM 1758 O O . VAL A 1 226 ? 3.234 -8.769 -8.596 1.00 98.69 226 VAL A O 1
ATOM 1761 N N . MET A 1 227 ? 3.964 -6.895 -7.594 1.00 98.50 227 MET A N 1
ATOM 1762 C CA . MET A 1 227 ? 5.385 -7.169 -7.798 1.00 98.50 227 MET A CA 1
ATOM 1763 C C . MET A 1 227 ? 5.931 -7.835 -6.549 1.00 98.50 227 MET A C 1
ATOM 1765 O O . MET A 1 227 ? 6.550 -8.882 -6.651 1.00 98.50 227 MET A O 1
ATOM 1769 N N . ASP A 1 228 ? 5.590 -7.269 -5.399 1.00 98.81 228 ASP A N 1
ATOM 1770 C CA . ASP A 1 228 ? 5.874 -7.793 -4.075 1.00 98.81 228 ASP A CA 1
ATOM 1771 C C . ASP A 1 228 ? 4.640 -7.622 -3.179 1.00 98.81 228 ASP A C 1
ATOM 1773 O O . ASP A 1 228 ? 3.764 -6.784 -3.460 1.00 98.81 228 ASP A O 1
ATOM 1777 N N . ALA A 1 229 ? 4.550 -8.411 -2.115 1.00 98.75 229 ALA A N 1
ATOM 1778 C CA . ALA A 1 229 ? 3.551 -8.253 -1.084 1.00 98.75 229 ALA A CA 1
ATOM 1779 C C . ALA A 1 229 ? 3.971 -8.879 0.245 1.00 98.75 229 ALA A C 1
ATOM 1781 O O . ALA A 1 229 ? 4.520 -9.971 0.290 1.00 98.75 229 ALA A O 1
ATOM 1782 N N . THR A 1 230 ? 3.529 -8.259 1.337 1.00 98.69 230 THR A N 1
ATOM 1783 C CA . THR A 1 230 ? 3.675 -8.843 2.673 1.00 98.69 230 THR A CA 1
ATOM 1784 C C . THR A 1 230 ? 2.848 -10.125 2.814 1.00 98.69 230 THR A C 1
ATOM 1786 O O . THR A 1 230 ? 1.831 -10.313 2.136 1.00 98.69 230 THR A O 1
ATOM 1789 N N . ASP A 1 231 ? 3.149 -10.929 3.834 1.00 97.25 231 ASP A N 1
ATOM 1790 C CA . ASP A 1 231 ? 2.165 -11.859 4.401 1.00 97.25 231 ASP A CA 1
ATOM 1791 C C . ASP A 1 231 ? 0.874 -11.127 4.836 1.00 97.25 231 ASP A C 1
ATOM 1793 O O . ASP A 1 231 ? 0.839 -9.901 5.003 1.00 97.25 231 ASP A O 1
ATOM 1797 N N . VAL A 1 232 ? -0.213 -11.874 5.070 1.00 98.50 232 VAL A N 1
ATOM 1798 C CA . VAL A 1 232 ? -1.396 -11.316 5.749 1.00 98.50 232 VAL A CA 1
ATOM 1799 C C . VAL A 1 232 ? -1.059 -11.104 7.221 1.00 98.50 232 VAL A C 1
ATOM 1801 O O . VAL A 1 232 ? -0.918 -12.048 7.998 1.00 98.50 232 VAL A O 1
ATOM 1804 N N . LEU A 1 233 ? -0.962 -9.842 7.619 1.00 98.50 233 LEU A N 1
ATOM 1805 C CA . LEU A 1 233 ? -0.609 -9.445 8.973 1.00 98.50 233 LEU A CA 1
ATOM 1806 C C . LEU A 1 233 ? -1.874 -9.273 9.813 1.00 98.50 233 LEU A C 1
ATOM 1808 O O . LEU A 1 233 ? -2.858 -8.690 9.359 1.00 98.50 233 LEU A O 1
ATOM 1812 N N . VAL A 1 234 ? -1.845 -9.747 11.058 1.00 98.62 234 VAL A N 1
ATOM 1813 C CA . VAL A 1 234 ? -2.967 -9.637 12.000 1.00 98.62 234 VAL A CA 1
ATOM 1814 C C . VAL A 1 234 ? -2.518 -8.832 13.210 1.00 98.62 234 VAL A C 1
ATOM 1816 O O . VAL A 1 234 ? -1.539 -9.191 13.865 1.00 98.62 234 VAL A O 1
ATOM 1819 N N . ILE A 1 235 ? -3.228 -7.745 13.515 1.00 98.31 235 ILE A N 1
ATOM 1820 C CA . ILE A 1 235 ? -2.971 -6.968 14.731 1.00 98.31 235 ILE A CA 1
ATOM 1821 C C . ILE A 1 235 ? -3.359 -7.839 15.939 1.00 98.31 235 ILE A C 1
ATOM 1823 O O . ILE A 1 235 ? -4.507 -8.295 15.996 1.00 98.31 235 ILE A O 1
ATOM 1827 N N . PRO A 1 236 ? -2.434 -8.095 16.884 1.00 96.31 236 PRO A N 1
ATOM 1828 C CA . PRO A 1 236 ? -2.644 -9.039 17.978 1.00 96.31 236 PRO A CA 1
ATOM 1829 C C . PRO A 1 236 ? -3.795 -8.618 18.898 1.00 96.31 236 PRO A C 1
ATOM 1831 O O . PRO A 1 236 ? -4.139 -7.439 18.983 1.00 96.31 236 PRO A O 1
ATOM 1834 N N . ASN A 1 237 ? -4.385 -9.612 19.568 1.00 74.31 237 ASN A N 1
ATOM 1835 C CA . ASN A 1 237 ? -5.456 -9.442 20.556 1.00 74.31 237 ASN A CA 1
ATOM 1836 C C . ASN A 1 237 ? -4.975 -8.876 21.892 1.00 74.31 237 ASN A C 1
ATOM 1838 O O . ASN A 1 237 ? -3.770 -8.924 22.203 1.00 74.31 237 ASN A O 1
#

Sequence (237 aa):
SARAGQAQSEAPRALQRSGDGDAPWVEQIDRSDPAGDDHGPEGRYQYPTDPVFAQLRTADIRRVQVATRREAQGTALRITLTMAGLSSVWSPRHGYDHVAFTTFLELPGEPGGARVMPLQDGELPGDLRWHRRLRAHGWSLALFSAEDASAQQEGRPLNRGVQVRANAAEKTVTFTFSPAALGQRESLKGARLWINTWDWDARYRNLAPQALDYTFGGGQPGQPKVMDATDVLVIPN

Mean predicted aligned error: 6.6 Å

Nearest PDB structures (foldseek):
  1ug9-assembly1_A  TM=7.508E-01  e=1.212E-08  Arthrobacter globiformis
  7op2-assembly1_C  TM=2.390E-01  e=4.697E-01  Chimpanzee adenovirus Y25
  7op2-assembly4_K  TM=1.838E-01  e=4.445E-01  Chimpanzee adenovirus Y25
  7op2-assembly3_H  TM=1.848E-01  e=5.247E-01  Chimpanzee adenovirus Y25
  7op2-assembly2_D  TM=1.822E-01  e=5.545E-01  Chimpanzee adenovirus Y25